Protein AF-A0A926ABA5-F1 (afdb_monomer_lite)

Foldseek 3Di:
DDDDDDDDDDDDDDDPDPDDDLVVVLVVVVPPPDDDDDDDDDDDDDDDDDDDDDDDDDDDDDDDDDPDDDDDDDDDDDDDPDPPPPPPVPPPPPVPVPLPDAPDQEKEKFALQQLQVVVCVLSVHPRDVVSNDLLVVLVVLQVPDPSNVSLLVVLLVVLVVLVDAFKFFKDFDDPVSVCVLQPDPDPDPPPPPDDDDDDPPPDDPPRRHKYKYFNPPSLSQQQLQQDDPRMRGSPRHGHSHSVSRRTMIMGPPVSVVVVSVVRDIDIDD

Sequence (269 aa):
MTNPPQNTPNTPPQTQSQGGSFASRLANRLGASQPNQNQAAAQTPASSNAPAQTNTSGTSAPFGSRNANSNRPSAAAPSVPASRQANPFNSGQNQRSWTMQPIYKTVVRFELKGLGDPFYRLLQADLKPEFGDPERVATELERGGEAVQALEVLLSKAWESYRLEGAALLYPWNDEAWETITKPPVAQPQNNDDDDSAAQSAPTLTVQFSCLRAIDLQLVLNVLARARSQVLMTRAPLVFSHTYLTRSLFTDDPRLVALVKATGYLEEG

Secondary structure (DSSP, 8-state):
--PPPPPPP-PPP--------HHHHHHHHHT--------------------------------------------------------TTSS--------PPPSSSEEEEE--TT-HHHHHHHHT----GGGGSHHHHHHHHHH--HHHHHHHHHHHHHHHHTT--SEEE-EE--HHHHHHHHSPP--------S---------------EEEEE--HHHHHHHHHHEETTEEETTPPP---HHHHS--EEE--HHHHHHHHHH-EEEE-

Structure (mmCIF, N/CA/C/O backbone):
data_AF-A0A926ABA5-F1
#
_entry.id   AF-A0A926ABA5-F1
#
loop_
_atom_site.group_PDB
_atom_site.id
_atom_site.type_symbol
_atom_site.label_atom_id
_atom_site.label_alt_id
_atom_site.label_comp_id
_atom_site.label_asym_id
_atom_site.label_entity_id
_atom_site.label_seq_id
_atom_site.pdbx_PDB_ins_code
_atom_site.Cartn_x
_atom_site.Cartn_y
_atom_site.Cartn_z
_atom_site.occupancy
_atom_site.B_iso_or_equiv
_atom_site.auth_seq_id
_atom_site.auth_comp_id
_atom_site.auth_asym_id
_atom_site.auth_atom_id
_atom_site.pdbx_PDB_model_num
ATOM 1 N N . MET A 1 1 ? -75.963 4.313 -5.460 1.00 46.91 1 MET A N 1
ATOM 2 C CA . MET A 1 1 ? -75.300 4.404 -4.142 1.00 46.91 1 MET A CA 1
ATOM 3 C C . MET A 1 1 ? -74.099 3.475 -4.174 1.00 46.91 1 MET A C 1
ATOM 5 O O . MET A 1 1 ? -74.264 2.275 -4.022 1.00 46.91 1 MET A O 1
ATOM 9 N N . THR A 1 2 ? -72.923 4.004 -4.493 1.00 48.69 2 THR A N 1
ATOM 10 C CA . THR A 1 2 ? -71.682 3.235 -4.669 1.00 48.69 2 THR A CA 1
ATOM 11 C C . THR A 1 2 ? -70.589 3.949 -3.888 1.00 48.69 2 THR A C 1
ATOM 13 O O . THR A 1 2 ? -70.240 5.079 -4.222 1.00 48.69 2 THR A O 1
ATOM 16 N N . ASN A 1 3 ? -70.118 3.317 -2.811 1.00 45.12 3 ASN A N 1
ATOM 17 C CA . ASN A 1 3 ? -69.030 3.830 -1.979 1.00 45.12 3 ASN A CA 1
ATOM 18 C C . ASN A 1 3 ? -67.672 3.620 -2.670 1.00 45.12 3 ASN A C 1
ATOM 20 O O . ASN A 1 3 ? -67.483 2.582 -3.308 1.00 45.12 3 ASN A O 1
ATOM 24 N N . PRO A 1 4 ? -66.716 4.555 -2.519 1.00 65.50 4 PRO A N 1
ATOM 25 C CA . PRO A 1 4 ? -65.355 4.377 -3.007 1.00 65.50 4 PRO A CA 1
ATOM 26 C C . PRO A 1 4 ? -64.494 3.547 -2.027 1.00 65.50 4 PRO A C 1
ATOM 28 O O . PRO A 1 4 ? -64.784 3.517 -0.827 1.00 65.50 4 PRO A O 1
ATOM 31 N N . PRO A 1 5 ? -63.427 2.882 -2.515 1.00 63.47 5 PRO A N 1
ATOM 32 C CA . PRO A 1 5 ? -62.543 2.062 -1.690 1.00 63.47 5 PRO A CA 1
ATOM 33 C C . PRO A 1 5 ? -61.533 2.909 -0.897 1.00 63.47 5 PRO A C 1
ATOM 35 O O . PRO A 1 5 ? -60.941 3.858 -1.411 1.00 63.47 5 PRO A O 1
ATOM 38 N N . GLN A 1 6 ? -61.339 2.540 0.372 1.00 62.44 6 GLN A N 1
ATOM 39 C CA . GLN A 1 6 ? -60.369 3.134 1.294 1.00 62.44 6 GLN A CA 1
ATOM 40 C C . GLN A 1 6 ? -58.946 2.634 1.013 1.00 62.44 6 GLN A C 1
ATOM 42 O O . GLN A 1 6 ? -58.700 1.434 0.919 1.00 62.44 6 GLN A O 1
ATOM 47 N N . ASN A 1 7 ? -58.011 3.581 0.937 1.00 58.66 7 ASN A N 1
ATOM 48 C CA . ASN A 1 7 ? -56.572 3.365 0.826 1.00 58.66 7 ASN A CA 1
ATOM 49 C C . ASN A 1 7 ? -55.965 3.258 2.238 1.00 58.66 7 ASN A C 1
ATOM 51 O O . ASN A 1 7 ? -56.077 4.204 3.020 1.00 58.66 7 ASN A O 1
ATOM 55 N N . THR A 1 8 ? -55.314 2.143 2.572 1.00 63.00 8 THR A N 1
ATOM 56 C CA . THR A 1 8 ? -54.542 1.994 3.820 1.00 63.00 8 THR A CA 1
ATOM 57 C C . THR A 1 8 ? -53.061 2.319 3.591 1.00 63.00 8 THR A C 1
ATOM 59 O O . THR A 1 8 ? -52.489 1.829 2.615 1.00 63.00 8 THR A O 1
ATOM 62 N N . PRO A 1 9 ? -52.407 3.099 4.472 1.00 63.97 9 PRO A N 1
ATOM 63 C CA . PRO A 1 9 ? -50.998 3.446 4.329 1.00 63.97 9 PRO A CA 1
ATOM 64 C C . PRO A 1 9 ? -50.091 2.281 4.744 1.00 63.97 9 PRO A C 1
ATOM 66 O O . PRO A 1 9 ? -50.224 1.710 5.824 1.00 63.97 9 PRO A O 1
ATOM 69 N N . ASN A 1 10 ? -49.150 1.954 3.862 1.00 59.34 10 ASN A N 1
ATOM 70 C CA . ASN A 1 10 ? -48.163 0.897 4.033 1.00 59.34 10 ASN A CA 1
ATOM 71 C C . ASN A 1 10 ? -46.998 1.430 4.887 1.00 59.34 10 ASN A C 1
ATOM 73 O O . ASN A 1 10 ? -46.263 2.318 4.453 1.00 59.34 10 ASN A O 1
ATOM 77 N N . THR A 1 11 ? -46.853 0.940 6.119 1.00 58.75 11 THR A N 1
ATOM 78 C CA . THR A 1 11 ? -45.740 1.299 7.012 1.00 58.75 11 THR A CA 1
ATOM 79 C C . THR A 1 11 ? -44.564 0.349 6.758 1.00 58.75 11 THR A C 1
ATOM 81 O O . THR A 1 11 ? -44.749 -0.863 6.870 1.00 58.75 11 THR A O 1
ATOM 84 N N . PRO A 1 12 ? -43.358 0.840 6.412 1.00 59.56 12 PRO A N 1
ATOM 85 C CA . PRO A 1 12 ? -42.203 -0.030 6.231 1.00 59.56 12 PRO A CA 1
ATOM 86 C C . PRO A 1 12 ? -41.731 -0.614 7.577 1.00 59.56 12 PRO A C 1
ATOM 88 O O . PRO A 1 12 ? -41.829 0.057 8.610 1.00 59.56 12 PRO A O 1
ATOM 91 N N . PRO A 1 13 ? -41.206 -1.852 7.585 1.00 57.91 13 PRO A N 1
ATOM 92 C CA . PRO A 1 13 ? -40.750 -2.514 8.799 1.00 57.91 13 PRO A CA 1
ATOM 93 C C . PRO A 1 13 ? -39.508 -1.816 9.367 1.00 57.91 13 PRO A C 1
ATOM 95 O O . PRO A 1 13 ? -38.499 -1.649 8.683 1.00 57.91 13 PRO A O 1
ATOM 98 N N . GLN A 1 14 ? -39.576 -1.423 10.641 1.00 49.16 14 GLN A N 1
ATOM 99 C CA . GLN A 1 14 ? -38.414 -0.994 11.415 1.00 49.16 14 GLN A CA 1
ATOM 100 C C . GLN A 1 14 ? -37.503 -2.198 11.672 1.00 49.16 14 GLN A C 1
ATOM 102 O O . GLN A 1 14 ? -37.798 -3.057 12.503 1.00 49.16 14 GLN A O 1
ATOM 107 N N . THR A 1 15 ? -36.370 -2.249 10.980 1.00 52.16 15 THR A N 1
ATOM 108 C CA . THR A 1 15 ? -35.292 -3.192 11.273 1.00 52.16 15 THR A CA 1
ATOM 109 C C . THR A 1 15 ? -34.626 -2.776 12.587 1.00 52.16 15 THR A C 1
ATOM 111 O O . THR A 1 15 ? -33.880 -1.797 12.638 1.00 52.16 15 THR A O 1
ATOM 114 N N . GLN A 1 16 ? -34.908 -3.497 13.675 1.00 47.97 16 GLN A N 1
ATOM 115 C CA . GLN A 1 16 ? -34.173 -3.362 14.934 1.00 47.97 16 GLN A CA 1
ATOM 116 C C . GLN A 1 16 ? -32.723 -3.814 14.723 1.00 47.97 16 GLN A C 1
ATOM 118 O O . GLN A 1 16 ? -32.401 -5.000 14.744 1.00 47.97 16 GLN A O 1
ATOM 123 N N . SER A 1 17 ? -31.841 -2.843 14.502 1.00 51.59 17 SER A N 1
ATOM 124 C CA . SER A 1 17 ? -30.393 -3.018 14.551 1.00 51.59 17 SER A CA 1
ATOM 125 C C . SER A 1 17 ? -29.990 -3.384 15.986 1.00 51.59 17 SER A C 1
ATOM 127 O O . SER A 1 17 ? -30.053 -2.561 16.901 1.00 51.59 17 SER A O 1
ATOM 129 N N . GLN A 1 18 ? -29.609 -4.647 16.206 1.00 49.94 18 GLN A N 1
ATOM 130 C CA . GLN A 1 18 ? -28.946 -5.081 17.437 1.00 49.94 18 GLN A CA 1
ATOM 131 C C . GLN A 1 18 ? -27.527 -4.491 17.472 1.00 49.94 18 GLN A C 1
ATOM 133 O O . GLN A 1 18 ? -26.551 -5.098 17.018 1.00 49.94 18 GLN A O 1
ATOM 138 N N . GLY A 1 19 ? -27.430 -3.271 18.002 1.00 45.56 19 GLY A N 1
ATOM 139 C CA . GLY A 1 19 ? -26.188 -2.539 18.234 1.00 45.56 19 GLY A CA 1
ATOM 140 C C . GLY A 1 19 ? -25.368 -3.131 19.380 1.00 45.56 19 GLY A C 1
ATOM 141 O O . GLY A 1 19 ? -25.313 -2.569 20.467 1.00 45.56 19 GLY A O 1
ATOM 142 N N . GLY A 1 20 ? -24.715 -4.269 19.147 1.00 59.78 20 GLY A N 1
ATOM 143 C CA . GLY A 1 20 ? -23.544 -4.647 19.941 1.00 59.78 20 GLY A CA 1
ATOM 144 C C . GLY A 1 20 ? -22.371 -3.757 19.532 1.00 59.78 20 GLY A C 1
ATOM 145 O O . GLY A 1 20 ? -22.108 -3.651 18.333 1.00 59.78 20 GLY A O 1
ATOM 146 N N . SER A 1 21 ? -21.698 -3.108 20.489 1.00 64.44 21 SER A N 1
ATOM 147 C CA . SER A 1 21 ? -20.602 -2.182 20.180 1.00 64.44 21 SER A CA 1
ATOM 148 C C . SER A 1 21 ? -19.509 -2.884 19.368 1.00 64.44 21 SER A C 1
ATOM 150 O O . SER A 1 21 ? -19.150 -4.043 19.603 1.00 64.44 21 SER A O 1
ATOM 152 N N . PHE A 1 22 ? -18.999 -2.173 18.366 1.00 60.28 22 PHE A N 1
ATOM 153 C CA . PHE A 1 22 ? -17.972 -2.661 17.452 1.00 60.28 22 PHE A CA 1
ATOM 154 C C . PHE A 1 22 ? -16.722 -3.153 18.204 1.00 60.28 22 PHE A C 1
ATOM 156 O O . PHE A 1 22 ? -16.198 -4.229 17.898 1.00 60.28 22 PHE A O 1
ATOM 163 N N . ALA A 1 23 ? -16.322 -2.440 19.263 1.00 56.75 23 ALA A N 1
ATOM 164 C CA . ALA A 1 23 ? -15.222 -2.832 20.140 1.00 56.75 23 ALA A CA 1
ATOM 165 C C . ALA A 1 23 ? -15.392 -4.246 20.732 1.00 56.75 23 ALA A C 1
ATOM 167 O O . ALA A 1 23 ? -14.437 -5.027 20.748 1.00 56.75 23 ALA A O 1
ATOM 168 N N . SER A 1 24 ? -16.605 -4.630 21.150 1.00 65.19 24 SER A N 1
ATOM 169 C CA . SER A 1 24 ? -16.872 -5.963 21.710 1.00 65.19 24 SER A CA 1
ATOM 170 C C . SER A 1 24 ? -16.757 -7.081 20.668 1.00 65.19 24 SER A C 1
ATOM 172 O O . SER A 1 24 ? -16.310 -8.184 20.988 1.00 65.19 24 SER A O 1
ATOM 174 N N . ARG A 1 25 ? -17.107 -6.813 19.402 1.00 68.75 25 ARG A N 1
ATOM 175 C CA . ARG A 1 25 ? -16.982 -7.803 18.316 1.00 68.75 25 ARG A CA 1
ATOM 176 C C . ARG A 1 25 ? -15.532 -7.989 17.874 1.00 68.75 25 ARG A C 1
ATOM 178 O O . ARG A 1 25 ? -15.126 -9.114 17.579 1.00 68.75 25 ARG A O 1
ATOM 185 N N . LEU A 1 26 ? -14.743 -6.913 17.861 1.00 62.34 26 LEU A N 1
ATOM 186 C CA . LEU A 1 26 ? -13.319 -6.975 17.529 1.00 62.34 26 LEU A CA 1
ATOM 187 C C . LEU A 1 26 ? -12.518 -7.728 18.605 1.00 62.34 26 LEU A C 1
ATOM 189 O O . LEU A 1 26 ? -11.697 -8.585 18.270 1.00 62.34 26 LEU A O 1
ATOM 193 N N . ALA A 1 27 ? -12.811 -7.476 19.886 1.00 61.62 27 ALA A N 1
ATOM 194 C CA . ALA A 1 27 ? -12.184 -8.172 21.011 1.00 61.62 27 ALA A CA 1
ATOM 195 C C . ALA A 1 27 ? -12.416 -9.694 20.959 1.00 61.62 27 ALA A C 1
ATOM 197 O O . ALA A 1 27 ? -11.472 -10.470 21.113 1.00 61.62 27 ALA A O 1
ATOM 198 N N . ASN A 1 28 ? -13.639 -10.130 20.634 1.00 64.62 28 ASN A N 1
ATOM 199 C CA . ASN A 1 28 ? -13.960 -11.555 20.507 1.00 64.62 28 ASN A CA 1
ATOM 200 C C . ASN A 1 28 ? -13.221 -12.248 19.352 1.00 64.62 28 ASN A C 1
ATOM 202 O O . ASN A 1 28 ? -12.940 -13.442 19.436 1.00 64.62 28 ASN A O 1
ATOM 206 N N . ARG A 1 29 ? -12.868 -11.527 18.280 1.00 61.44 29 ARG A N 1
ATOM 207 C CA . ARG A 1 29 ? -12.154 -12.113 17.133 1.00 61.44 29 ARG A CA 1
ATOM 208 C C . ARG A 1 29 ? -10.647 -12.212 17.364 1.00 61.44 29 ARG A C 1
ATOM 210 O O . ARG A 1 29 ? -10.035 -13.194 16.958 1.00 61.44 29 ARG A O 1
ATOM 217 N N . LEU A 1 30 ? -10.058 -11.230 18.048 1.00 56.62 30 LEU A N 1
ATOM 218 C CA . LEU A 1 30 ? -8.637 -11.251 18.415 1.00 56.62 30 LEU A CA 1
ATOM 219 C C . LEU A 1 30 ? -8.319 -12.267 19.526 1.00 56.62 30 LEU A C 1
ATOM 221 O O . LEU A 1 30 ? -7.158 -12.644 19.671 1.00 56.62 30 LEU A O 1
ATOM 225 N N . GLY A 1 31 ? -9.326 -12.713 20.284 1.00 51.16 31 GLY A N 1
ATOM 226 C CA . GLY A 1 31 ? -9.188 -13.723 21.337 1.00 51.16 31 GLY A CA 1
ATOM 227 C C . GLY A 1 31 ? -9.356 -15.182 20.890 1.00 51.16 31 GLY A C 1
ATOM 228 O O . GLY A 1 31 ? -9.104 -16.078 21.688 1.00 51.16 31 GLY A O 1
ATOM 229 N N . ALA A 1 32 ? -9.768 -15.453 19.644 1.00 49.00 32 ALA A N 1
ATOM 230 C CA . ALA A 1 32 ? -10.186 -16.799 19.226 1.00 49.00 32 ALA A CA 1
ATOM 231 C C . ALA A 1 32 ? -9.065 -17.709 18.680 1.00 49.00 32 ALA A C 1
ATOM 233 O O . ALA A 1 32 ? -9.321 -18.864 18.348 1.00 49.00 32 ALA A O 1
ATOM 234 N N . SER A 1 33 ? -7.816 -17.251 18.614 1.00 47.78 33 SER A N 1
ATOM 235 C CA . SER A 1 33 ? -6.668 -18.124 18.337 1.00 47.78 33 SER A CA 1
ATOM 236 C C . SER A 1 33 ? -6.062 -18.621 19.653 1.00 47.78 33 SER A C 1
ATOM 238 O O . SER A 1 33 ? -5.005 -18.150 20.070 1.00 47.78 33 SER A O 1
ATOM 240 N N . GLN A 1 34 ? -6.757 -19.539 20.333 1.00 41.69 34 GLN A N 1
ATOM 241 C CA . GLN A 1 34 ? -6.194 -20.304 21.449 1.00 41.69 34 GLN A CA 1
ATOM 242 C C . GLN A 1 34 ? -5.282 -21.409 20.888 1.00 41.69 34 GLN A C 1
ATOM 244 O O . GLN A 1 34 ? -5.776 -22.313 20.211 1.00 41.69 34 GLN A O 1
ATOM 249 N N . PRO A 1 35 ? -3.966 -21.392 21.157 1.00 50.06 35 PRO A N 1
ATOM 250 C CA . PRO A 1 35 ? -3.151 -22.576 20.974 1.00 50.06 35 PRO A CA 1
ATOM 251 C C . PRO A 1 35 ? -3.524 -23.584 22.065 1.00 50.06 35 PRO A C 1
ATOM 253 O O . PRO A 1 35 ? -3.553 -23.263 23.253 1.00 50.06 35 PRO A O 1
ATOM 256 N N . ASN A 1 36 ? -3.817 -24.806 21.639 1.00 47.81 36 ASN A N 1
ATOM 257 C CA . ASN A 1 36 ? -4.040 -25.964 22.491 1.00 47.81 36 ASN A CA 1
ATOM 258 C C . ASN A 1 36 ? -2.796 -26.192 23.379 1.00 47.81 36 ASN A C 1
ATOM 260 O O . ASN A 1 36 ? -1.791 -26.727 22.912 1.00 47.81 36 ASN A O 1
ATOM 264 N N . GLN A 1 37 ? -2.826 -25.726 24.633 1.00 43.94 37 GLN A N 1
ATOM 265 C CA . GLN A 1 37 ? -1.762 -25.947 25.613 1.00 43.94 37 GLN A CA 1
ATOM 266 C C . GLN A 1 37 ? -2.144 -27.095 26.545 1.00 43.94 37 GLN A C 1
ATOM 268 O O . GLN A 1 37 ? -2.978 -26.957 27.440 1.00 43.94 37 GLN A O 1
ATOM 273 N N . ASN A 1 38 ? -1.472 -28.225 26.326 1.00 47.03 38 ASN A N 1
ATOM 274 C CA . ASN A 1 38 ? -1.358 -29.309 27.288 1.00 47.03 38 ASN A CA 1
ATOM 275 C C . ASN A 1 38 ? -0.752 -28.782 28.595 1.00 47.03 38 ASN A C 1
ATOM 277 O O . ASN A 1 38 ? 0.322 -28.180 28.605 1.00 47.03 38 ASN A O 1
ATOM 281 N N . GLN A 1 39 ? -1.458 -29.045 29.691 1.00 49.28 39 GLN A N 1
ATOM 282 C CA . GLN A 1 39 ? -1.042 -28.746 31.053 1.00 49.28 39 GLN A CA 1
ATOM 283 C C . GLN A 1 39 ? 0.073 -29.699 31.501 1.00 49.28 39 GLN A C 1
ATOM 285 O O . GLN A 1 39 ? -0.094 -30.916 31.468 1.00 49.28 39 GLN A O 1
ATOM 290 N N . ALA A 1 40 ? 1.164 -29.141 32.018 1.00 42.78 40 ALA A N 1
ATOM 291 C CA . ALA A 1 40 ? 1.988 -29.790 33.029 1.00 42.78 40 ALA A CA 1
ATOM 292 C C . ALA A 1 40 ? 2.479 -28.716 34.007 1.00 42.78 40 ALA A C 1
ATOM 294 O O . ALA A 1 40 ? 3.111 -27.734 33.623 1.00 42.78 40 ALA A O 1
ATOM 295 N N . ALA A 1 41 ? 2.095 -28.885 35.269 1.00 47.75 41 ALA A N 1
ATOM 296 C CA . ALA A 1 41 ? 2.332 -27.969 36.371 1.00 47.75 41 ALA A CA 1
ATOM 297 C C . ALA A 1 41 ? 3.741 -28.128 36.963 1.00 47.75 41 ALA A C 1
ATOM 299 O O . ALA A 1 41 ? 4.172 -29.258 37.172 1.00 47.75 41 ALA A O 1
ATOM 300 N N . ALA A 1 42 ? 4.388 -27.016 37.337 1.00 45.09 42 ALA A N 1
ATOM 301 C CA . ALA A 1 42 ? 5.284 -26.935 38.498 1.00 45.09 42 ALA A CA 1
ATOM 302 C C . ALA A 1 42 ? 5.666 -25.475 38.839 1.00 45.09 42 ALA A C 1
ATOM 304 O O . ALA A 1 42 ? 6.397 -24.820 38.108 1.00 45.09 42 ALA A O 1
ATOM 305 N N . GLN A 1 43 ? 5.130 -25.011 39.971 1.00 48.00 43 GLN A N 1
ATOM 306 C CA . GLN A 1 43 ? 5.799 -24.338 41.100 1.00 48.00 43 GLN A CA 1
ATOM 307 C C . GLN A 1 43 ? 6.715 -23.100 40.890 1.00 48.00 43 GLN A C 1
ATOM 309 O O . GLN A 1 43 ? 7.791 -23.142 40.310 1.00 48.00 43 GLN A O 1
ATOM 314 N N . THR A 1 44 ? 6.265 -22.020 41.541 1.00 41.62 44 THR A N 1
ATOM 315 C CA . THR A 1 44 ? 6.911 -20.781 42.046 1.00 41.62 44 THR A CA 1
ATOM 316 C C . THR A 1 44 ? 8.187 -21.026 42.892 1.00 41.62 44 THR A C 1
ATOM 318 O O . THR A 1 44 ? 8.263 -22.102 43.486 1.00 41.62 44 THR A O 1
ATOM 321 N N . PRO A 1 45 ? 9.138 -20.062 43.067 1.00 55.72 45 PRO A N 1
ATOM 322 C CA . PRO A 1 45 ? 8.890 -18.848 43.868 1.00 55.72 45 PRO A CA 1
ATOM 323 C C . PRO A 1 45 ? 9.554 -17.519 43.446 1.00 55.72 45 PRO A C 1
ATOM 325 O O . PRO A 1 45 ? 10.470 -17.434 42.637 1.00 55.72 45 PRO A O 1
ATOM 328 N N . ALA A 1 46 ? 8.988 -16.486 44.075 1.00 49.34 46 ALA A N 1
ATOM 329 C CA . ALA A 1 46 ? 9.329 -15.072 44.174 1.00 49.34 46 ALA A CA 1
ATOM 330 C C . ALA A 1 46 ? 10.818 -14.690 44.195 1.00 49.34 46 ALA A C 1
ATOM 332 O O . ALA A 1 46 ? 11.629 -15.379 44.809 1.00 49.34 46 ALA A O 1
ATOM 333 N N . SER A 1 47 ? 11.118 -13.480 43.700 1.00 47.34 47 SER A N 1
ATOM 334 C CA . SER A 1 47 ? 11.961 -12.501 44.407 1.00 47.34 47 SER A CA 1
ATOM 335 C C . SER A 1 47 ? 11.853 -11.089 43.821 1.00 47.34 47 SER A C 1
ATOM 337 O O . SER A 1 47 ? 11.780 -10.873 42.615 1.00 47.34 47 SER A O 1
ATOM 339 N N . SER A 1 48 ? 11.828 -10.149 44.756 1.00 55.38 48 SER A N 1
ATOM 340 C CA . SER A 1 48 ? 11.859 -8.692 44.687 1.00 55.38 48 SER A CA 1
ATOM 341 C C . SER A 1 48 ? 13.113 -8.108 44.030 1.00 55.38 48 SER A C 1
ATOM 343 O O . SER A 1 48 ? 14.202 -8.626 44.258 1.00 55.38 48 SER A O 1
ATOM 345 N N . ASN A 1 49 ? 12.976 -6.962 43.348 1.00 42.81 49 ASN A N 1
ATOM 346 C CA . ASN A 1 49 ? 13.774 -5.753 43.623 1.00 42.81 49 ASN A CA 1
ATOM 347 C C . ASN A 1 49 ? 13.336 -4.563 42.750 1.00 42.81 49 ASN A C 1
ATOM 349 O O . ASN A 1 49 ? 13.436 -4.595 41.527 1.00 42.81 49 ASN A O 1
ATOM 353 N N . ALA A 1 50 ? 12.891 -3.493 43.413 1.00 45.41 50 ALA A N 1
ATOM 354 C CA . ALA A 1 50 ? 12.881 -2.132 42.878 1.00 45.41 50 ALA A CA 1
ATOM 355 C C . ALA A 1 50 ? 14.296 -1.531 42.998 1.00 45.41 50 ALA A C 1
ATOM 357 O O . ALA A 1 50 ? 15.038 -1.926 43.902 1.00 45.41 50 ALA A O 1
ATOM 358 N N . PRO A 1 51 ? 14.669 -0.553 42.150 1.00 56.88 51 PRO A N 1
ATOM 359 C CA . PRO A 1 51 ? 14.847 0.778 42.737 1.00 56.88 51 PRO A CA 1
ATOM 360 C C . PRO A 1 51 ? 14.524 1.984 41.827 1.00 56.88 51 PRO A C 1
ATOM 362 O O . PRO A 1 51 ? 14.655 1.951 40.610 1.00 56.88 51 PRO A O 1
ATOM 365 N N . ALA A 1 52 ? 14.195 3.069 42.534 1.00 41.81 52 ALA A N 1
ATOM 366 C CA . ALA A 1 52 ? 14.613 4.462 42.352 1.00 41.81 52 ALA A CA 1
ATOM 367 C C . ALA A 1 52 ? 14.227 5.262 41.089 1.00 41.81 52 ALA A C 1
ATOM 369 O O . ALA A 1 52 ? 14.764 5.122 39.997 1.00 41.81 52 ALA A O 1
ATOM 370 N N . GLN A 1 53 ? 13.372 6.246 41.377 1.00 47.22 53 GLN A N 1
ATOM 371 C CA . GLN A 1 53 ? 13.210 7.544 40.729 1.00 47.22 53 GLN A CA 1
ATOM 372 C C . GLN A 1 53 ? 14.536 8.240 40.372 1.00 47.22 53 GLN A C 1
ATOM 374 O O . GLN A 1 53 ? 15.416 8.377 41.220 1.00 47.22 53 GLN A O 1
ATOM 379 N N . THR A 1 54 ? 14.575 8.864 39.195 1.00 44.50 54 THR A N 1
ATOM 380 C CA . THR A 1 54 ? 15.358 10.083 38.951 1.00 44.50 54 THR A CA 1
ATOM 381 C C . THR A 1 54 ? 14.532 11.078 38.140 1.00 44.50 54 THR A C 1
ATOM 383 O O . THR A 1 54 ? 14.287 10.923 36.946 1.00 44.50 54 THR A O 1
ATOM 386 N N . ASN A 1 55 ? 14.092 12.122 38.843 1.00 44.25 55 ASN A N 1
ATOM 387 C CA . ASN A 1 55 ? 13.575 13.363 38.285 1.00 44.25 55 ASN A CA 1
ATOM 388 C C . ASN A 1 55 ? 14.639 14.017 37.396 1.00 44.25 55 ASN A C 1
ATOM 390 O O . ASN A 1 55 ? 15.732 14.319 37.870 1.00 44.25 55 ASN A O 1
ATOM 394 N N . THR A 1 56 ? 14.289 14.330 36.150 1.00 44.78 56 THR A N 1
ATOM 395 C CA . THR A 1 56 ? 14.995 15.347 35.364 1.00 44.78 56 THR A CA 1
ATOM 396 C C . THR A 1 56 ? 13.983 16.349 34.823 1.00 44.78 56 THR A C 1
ATOM 398 O O . THR A 1 56 ? 13.293 16.148 33.831 1.00 44.78 56 THR A O 1
ATOM 401 N N . SER A 1 57 ? 13.868 17.446 35.563 1.00 49.53 57 SER A N 1
ATOM 402 C CA . SER A 1 57 ? 13.237 18.698 35.170 1.00 49.53 57 SER A CA 1
ATOM 403 C C . SER A 1 57 ? 14.029 19.339 34.025 1.00 49.53 57 SER A C 1
ATOM 405 O O . SER A 1 57 ? 15.151 19.798 34.233 1.00 49.53 57 SER A O 1
ATOM 407 N N . GLY A 1 58 ? 13.440 19.355 32.826 1.00 43.06 58 GLY A N 1
ATOM 408 C CA . GLY A 1 58 ? 13.988 19.960 31.611 1.00 43.06 58 GLY A CA 1
ATOM 409 C C . GLY A 1 58 ? 13.184 21.183 31.170 1.00 43.06 58 GLY A C 1
ATOM 410 O O . GLY A 1 58 ? 12.176 21.067 30.485 1.00 43.06 58 GLY A O 1
ATOM 411 N N . THR A 1 59 ? 13.651 22.339 31.628 1.00 47.69 59 THR A N 1
ATOM 412 C CA . THR A 1 59 ? 13.628 23.684 31.035 1.00 47.69 59 THR A CA 1
ATOM 413 C C . THR A 1 59 ? 12.679 23.945 29.853 1.00 47.69 59 THR A C 1
ATOM 415 O O . THR A 1 59 ? 12.977 23.674 28.693 1.00 47.69 59 THR A O 1
ATOM 418 N N . SER A 1 60 ? 11.571 24.615 30.156 1.00 44.06 60 SER A N 1
ATOM 419 C CA . SER A 1 60 ? 10.719 25.343 29.217 1.00 44.06 60 SER A CA 1
ATOM 420 C C . SER A 1 60 ? 11.410 26.614 28.698 1.00 44.06 60 SER A C 1
ATOM 422 O O . SER A 1 60 ? 11.680 27.526 29.480 1.00 44.06 60 SER A O 1
ATOM 424 N N . ALA A 1 61 ? 11.635 26.706 27.384 1.00 48.31 61 ALA A N 1
ATOM 425 C CA . ALA A 1 61 ? 11.979 27.945 26.685 1.00 48.31 61 ALA A CA 1
ATOM 426 C C . ALA A 1 61 ? 10.772 28.411 25.840 1.00 48.31 61 ALA A C 1
ATOM 428 O O . ALA A 1 61 ? 10.421 27.739 24.870 1.00 48.31 61 ALA A O 1
ATOM 429 N N . PRO A 1 62 ? 10.112 29.534 26.178 1.00 54.66 62 PRO A N 1
ATOM 430 C CA . PRO A 1 62 ? 9.047 30.099 25.360 1.00 54.66 62 PRO A CA 1
ATOM 431 C C . PRO A 1 62 ? 9.641 31.056 24.315 1.00 54.66 62 PRO A C 1
ATOM 433 O O . PRO A 1 62 ? 9.970 32.201 24.624 1.00 54.66 62 PRO A O 1
ATOM 436 N N . PHE A 1 63 ? 9.766 30.608 23.062 1.00 50.50 63 PHE A N 1
ATOM 437 C CA . PHE A 1 63 ? 10.062 31.508 21.944 1.00 50.50 63 PHE A CA 1
ATOM 438 C C . PHE A 1 63 ? 8.755 32.143 21.459 1.00 50.50 63 PHE A C 1
ATOM 440 O O . PHE A 1 63 ? 7.983 31.561 20.699 1.00 50.50 63 PHE A O 1
ATOM 447 N N . GLY A 1 64 ? 8.479 33.339 21.972 1.00 41.25 64 GLY A N 1
ATOM 448 C CA . GLY A 1 64 ? 7.394 34.183 21.501 1.00 41.25 64 GLY A CA 1
ATOM 449 C C . GLY A 1 64 ? 7.768 34.873 20.192 1.00 41.25 64 GLY A C 1
ATOM 450 O O . GLY A 1 64 ? 8.596 35.777 20.190 1.00 41.25 64 GLY A O 1
ATOM 451 N N . SER A 1 65 ? 7.089 34.522 19.101 1.00 42.31 65 SER A N 1
ATOM 452 C CA . SER A 1 65 ? 6.997 35.375 17.912 1.00 42.31 65 SER A CA 1
ATOM 453 C C . SER A 1 65 ? 5.595 35.964 17.835 1.00 42.31 65 SER A C 1
ATOM 455 O O . SER A 1 65 ? 4.656 35.373 17.308 1.00 42.31 65 SER A O 1
ATOM 457 N N . ARG A 1 66 ? 5.467 37.163 18.409 1.00 41.91 66 ARG A N 1
ATOM 458 C CA . ARG A 1 66 ? 4.349 38.079 18.179 1.00 41.91 66 ARG A CA 1
ATOM 459 C C . ARG A 1 66 ? 4.463 38.589 16.745 1.00 41.91 66 ARG A C 1
ATOM 461 O O . ARG A 1 66 ? 5.335 39.407 16.470 1.00 41.91 66 ARG A O 1
ATOM 468 N N . ASN A 1 67 ? 3.598 38.128 15.845 1.00 45.19 67 ASN A N 1
ATOM 469 C CA . ASN A 1 67 ? 3.457 38.759 14.538 1.00 45.19 67 ASN A CA 1
ATOM 470 C C . ASN A 1 67 ? 2.415 39.878 14.664 1.00 45.19 67 ASN A C 1
ATOM 472 O O . ASN A 1 67 ? 1.210 39.633 14.716 1.00 45.19 67 ASN A O 1
ATOM 476 N N . ALA A 1 68 ? 2.904 41.107 14.824 1.00 49.97 68 ALA A N 1
ATOM 477 C CA . ALA A 1 68 ? 2.087 42.308 14.866 1.00 49.97 68 ALA A CA 1
ATOM 478 C C . ALA A 1 68 ? 1.590 42.621 13.448 1.00 49.97 68 ALA A C 1
ATOM 480 O O . ALA A 1 68 ? 2.344 43.082 12.596 1.00 49.97 68 ALA A O 1
ATOM 481 N N . ASN A 1 69 ? 0.308 42.349 13.209 1.00 46.19 69 ASN A N 1
ATOM 482 C CA . ASN A 1 69 ? -0.412 42.739 12.007 1.00 46.19 69 ASN A CA 1
ATOM 483 C C . ASN A 1 69 ? -0.739 44.240 12.089 1.00 46.19 69 ASN A C 1
ATOM 485 O O . ASN A 1 69 ? -1.709 44.638 12.736 1.00 46.19 69 ASN A O 1
ATOM 489 N N . SER A 1 70 ? 0.098 45.085 11.489 1.00 54.31 70 SER A N 1
ATOM 490 C CA . SER A 1 70 ? -0.173 46.513 11.336 1.00 54.31 70 SER A CA 1
ATOM 491 C C . SER A 1 70 ? -0.940 46.772 10.038 1.00 54.31 70 SER A C 1
ATOM 493 O O . SER A 1 70 ? -0.408 46.697 8.933 1.00 54.31 70 SER A O 1
ATOM 495 N N . ASN A 1 71 ? -2.217 47.124 10.206 1.00 53.81 71 ASN A N 1
ATOM 496 C CA . ASN A 1 71 ? -3.032 47.827 9.220 1.00 53.81 71 ASN A CA 1
ATOM 497 C C . ASN A 1 71 ? -2.279 49.061 8.703 1.00 53.81 71 ASN A C 1
ATOM 499 O O . ASN A 1 71 ? -2.012 49.988 9.472 1.00 53.81 71 ASN A O 1
ATOM 503 N N . ARG A 1 72 ? -2.004 49.115 7.396 1.00 47.16 72 ARG A N 1
ATOM 504 C CA . ARG A 1 72 ? -1.575 50.343 6.721 1.00 47.16 72 ARG A CA 1
ATOM 505 C C . ARG A 1 72 ? -2.517 50.633 5.545 1.00 47.16 72 ARG A C 1
ATOM 507 O O . ARG A 1 72 ? -2.695 49.755 4.704 1.00 47.16 72 ARG A O 1
ATOM 514 N N . PRO A 1 73 ? -3.142 51.823 5.491 1.00 61.69 73 PRO A N 1
ATOM 515 C CA . PRO A 1 73 ? -4.072 52.182 4.429 1.00 61.69 73 PRO A CA 1
ATOM 516 C C . PRO A 1 73 ? -3.360 52.527 3.116 1.00 61.69 73 PRO A C 1
ATOM 518 O O . PRO A 1 73 ? -2.233 53.025 3.095 1.00 61.69 73 PRO A O 1
ATOM 521 N N . SER A 1 74 ? -4.082 52.243 2.035 1.00 55.88 74 SER A N 1
ATOM 522 C CA . SER A 1 74 ? -3.733 52.398 0.628 1.00 55.88 74 SER A CA 1
ATOM 523 C C . SER A 1 74 ? -3.262 53.804 0.253 1.00 55.88 74 SER A C 1
ATOM 525 O O . SER A 1 74 ? -3.981 54.782 0.445 1.00 55.88 74 SER A O 1
ATOM 527 N N . ALA A 1 75 ? -2.099 53.876 -0.392 1.00 52.41 75 ALA A N 1
ATOM 528 C CA . ALA A 1 75 ? -1.700 55.000 -1.229 1.00 52.41 75 ALA A CA 1
ATOM 529 C C . ALA A 1 75 ? -1.509 54.481 -2.661 1.00 52.41 75 ALA A C 1
ATOM 531 O O . ALA A 1 75 ? -0.799 53.500 -2.884 1.00 52.41 75 ALA A O 1
ATOM 532 N N . ALA A 1 76 ? -2.198 55.115 -3.610 1.00 62.50 76 ALA A N 1
ATOM 533 C CA . ALA A 1 76 ? -2.135 54.807 -5.030 1.00 62.50 76 ALA A CA 1
ATOM 534 C C . ALA A 1 76 ? -0.712 55.027 -5.567 1.00 62.50 76 ALA A C 1
ATOM 536 O O . ALA A 1 76 ? -0.168 56.125 -5.455 1.00 62.50 76 ALA A O 1
ATOM 537 N N . ALA A 1 77 ? -0.126 53.980 -6.148 1.00 57.28 77 ALA A N 1
ATOM 538 C CA . ALA A 1 77 ? 1.175 54.022 -6.804 1.00 57.28 77 ALA A CA 1
ATOM 539 C C . ALA A 1 77 ? 1.022 53.796 -8.324 1.00 57.28 77 ALA A C 1
ATOM 541 O O . ALA A 1 77 ? 0.120 53.068 -8.748 1.00 57.28 77 ALA A O 1
ATOM 542 N N . PRO A 1 78 ? 1.877 54.436 -9.141 1.00 57.00 78 PRO A N 1
ATOM 543 C CA . PRO A 1 78 ? 1.755 54.499 -10.593 1.00 57.00 78 PRO A CA 1
ATOM 544 C C . PRO A 1 78 ? 2.125 53.177 -11.280 1.00 57.00 78 PRO A C 1
ATOM 546 O O . PRO A 1 78 ? 3.015 52.444 -10.852 1.00 57.00 78 PRO A O 1
ATOM 549 N N . SER A 1 79 ? 1.437 52.901 -12.386 1.00 57.94 79 SER A N 1
ATOM 550 C CA . SER A 1 79 ? 1.620 51.749 -13.270 1.00 57.94 79 SER A CA 1
ATOM 551 C C . SER A 1 79 ? 2.998 51.755 -13.942 1.00 57.94 79 SER A C 1
ATOM 553 O O . SER A 1 79 ? 3.227 52.510 -14.887 1.00 57.94 79 SER A O 1
ATOM 555 N N . VAL A 1 80 ? 3.898 50.887 -13.478 1.00 60.75 80 VAL A N 1
ATOM 556 C CA . VAL A 1 80 ? 5.157 50.562 -14.162 1.00 60.75 80 VAL A CA 1
ATOM 557 C C . VAL A 1 80 ? 4.912 49.334 -15.051 1.00 60.75 80 VAL A C 1
ATOM 559 O O . VAL A 1 80 ? 4.345 48.352 -14.564 1.00 60.75 80 VAL A O 1
ATOM 562 N N . PRO A 1 81 ? 5.301 49.344 -16.340 1.00 61.50 81 PRO A N 1
ATOM 563 C CA . PRO A 1 81 ? 5.173 48.177 -17.205 1.00 61.50 81 PRO A CA 1
ATOM 564 C C . PRO A 1 81 ? 6.059 47.046 -16.673 1.00 61.50 81 PRO A C 1
ATOM 566 O O . PRO A 1 81 ? 7.283 47.161 -16.631 1.00 61.50 81 PRO A O 1
ATOM 569 N N . ALA A 1 82 ? 5.425 45.955 -16.243 1.00 57.25 82 ALA A N 1
ATOM 570 C CA . ALA A 1 82 ? 6.104 44.770 -15.746 1.00 57.25 82 ALA A CA 1
ATOM 571 C C . ALA A 1 82 ? 6.842 44.087 -16.907 1.00 57.25 82 ALA A C 1
ATOM 573 O O . ALA A 1 82 ? 6.259 43.313 -17.672 1.00 57.25 82 ALA A O 1
ATOM 574 N N . SER A 1 83 ? 8.134 44.378 -17.051 1.00 59.06 83 SER A N 1
ATOM 575 C CA . SER A 1 83 ? 9.035 43.549 -17.837 1.00 59.06 83 SER A CA 1
ATOM 576 C C . SER A 1 83 ? 9.062 42.172 -17.178 1.00 59.06 83 SER A C 1
ATOM 578 O O . SER A 1 83 ? 9.575 41.983 -16.076 1.00 59.06 83 SER A O 1
ATOM 580 N N . ARG A 1 84 ? 8.426 41.197 -17.834 1.00 54.44 84 ARG A N 1
ATOM 581 C CA . ARG A 1 84 ? 8.495 39.783 -17.466 1.00 54.44 84 ARG A CA 1
ATOM 582 C C . ARG A 1 84 ? 9.950 39.337 -17.602 1.00 54.44 84 ARG A C 1
ATOM 584 O O . ARG A 1 84 ? 10.359 38.862 -18.657 1.00 54.44 84 ARG A O 1
ATOM 591 N N . GLN A 1 85 ? 10.738 39.520 -16.546 1.00 56.91 85 GLN A N 1
ATOM 592 C CA . GLN A 1 85 ? 12.004 38.825 -16.364 1.00 56.91 85 GLN A CA 1
ATOM 593 C C . GLN A 1 85 ? 11.671 37.335 -16.291 1.00 56.91 85 GLN A C 1
ATOM 595 O O . GLN A 1 85 ? 11.251 36.816 -15.259 1.00 56.91 85 GLN A O 1
ATOM 600 N N . ALA A 1 86 ? 11.762 36.665 -17.439 1.00 60.28 86 ALA A N 1
ATOM 601 C CA . ALA A 1 86 ? 11.686 35.222 -17.526 1.00 60.28 86 ALA A CA 1
ATOM 602 C C . ALA A 1 86 ? 12.797 34.661 -16.637 1.00 60.28 86 ALA A C 1
ATOM 604 O O . ALA A 1 86 ? 13.971 34.873 -16.927 1.00 60.28 86 ALA A O 1
ATOM 605 N N . ASN A 1 87 ? 12.426 34.012 -15.531 1.00 65.56 87 ASN A N 1
ATOM 606 C CA . ASN A 1 87 ? 13.377 33.352 -14.645 1.00 65.56 87 ASN A CA 1
ATOM 607 C C . ASN A 1 87 ? 14.159 32.309 -15.466 1.00 65.56 87 ASN A C 1
ATOM 609 O O . ASN A 1 87 ? 13.576 31.280 -15.819 1.00 65.56 87 ASN A O 1
ATOM 613 N N . PRO A 1 88 ? 15.463 32.511 -15.738 1.00 57.47 88 PRO A N 1
ATOM 614 C CA . PRO A 1 88 ? 16.260 31.575 -16.535 1.00 57.47 88 PRO A CA 1
ATOM 615 C C . PRO A 1 88 ? 16.500 30.244 -15.803 1.00 57.47 88 PRO A C 1
ATOM 617 O O . PRO A 1 88 ? 16.942 29.270 -16.403 1.00 57.47 88 PRO A O 1
ATOM 620 N N . PHE A 1 89 ? 16.160 30.178 -14.512 1.00 57.53 89 PHE A N 1
ATOM 621 C CA . PHE A 1 89 ? 16.172 28.956 -13.708 1.00 57.53 89 PHE A CA 1
ATOM 622 C C . PHE A 1 89 ? 14.901 28.107 -13.846 1.00 57.53 89 PHE A C 1
ATOM 624 O O . PHE A 1 89 ? 14.884 26.983 -13.354 1.00 57.53 89 PHE A O 1
ATOM 631 N N . ASN A 1 90 ? 13.849 28.611 -14.505 1.00 53.88 90 ASN A N 1
ATOM 632 C CA . ASN A 1 90 ? 12.561 27.914 -14.606 1.00 53.88 90 ASN A CA 1
ATOM 633 C C . ASN A 1 90 ? 12.272 27.336 -16.004 1.00 53.88 90 ASN A C 1
ATOM 635 O O . ASN A 1 90 ? 11.280 26.646 -16.192 1.00 53.88 90 ASN A O 1
ATOM 639 N N . SER A 1 91 ? 13.124 27.609 -16.995 1.00 55.31 91 SER A N 1
ATOM 640 C CA . SER A 1 91 ? 12.894 27.253 -18.405 1.00 55.31 91 SER A CA 1
ATOM 641 C C . SER A 1 91 ? 13.685 26.034 -18.894 1.00 55.31 91 SER A C 1
ATOM 643 O O . SER A 1 91 ? 13.615 25.697 -20.070 1.00 55.31 91 SER A O 1
ATOM 645 N N . GLY A 1 92 ? 14.451 25.377 -18.019 1.00 48.09 92 GLY A N 1
ATOM 646 C CA . GLY A 1 92 ? 15.385 24.318 -18.417 1.00 48.09 92 GLY A CA 1
ATOM 647 C C . GLY A 1 92 ? 15.554 23.192 -17.406 1.00 48.09 92 GLY A C 1
ATOM 648 O O . GLY A 1 92 ? 16.438 22.353 -17.587 1.00 48.09 92 GLY A O 1
ATOM 649 N N . GLN A 1 93 ? 14.706 23.118 -16.372 1.00 50.75 93 GLN A N 1
ATOM 650 C CA . GLN A 1 93 ? 14.497 21.847 -15.685 1.00 50.75 93 GLN A CA 1
ATOM 651 C C . GLN A 1 93 ? 13.698 20.953 -16.633 1.00 50.75 93 GLN A C 1
ATOM 653 O O . GLN A 1 93 ? 12.516 20.697 -16.432 1.00 50.75 93 GLN A O 1
ATOM 658 N N . ASN A 1 94 ? 14.380 20.492 -17.689 1.00 47.31 94 ASN A N 1
ATOM 659 C CA . ASN A 1 94 ? 14.171 19.170 -18.241 1.00 47.31 94 ASN A CA 1
ATOM 660 C C . ASN A 1 94 ? 13.761 18.303 -17.063 1.00 47.31 94 ASN A C 1
ATOM 662 O O . ASN A 1 94 ? 14.547 18.166 -16.117 1.00 47.31 94 ASN A O 1
ATOM 666 N N . GLN A 1 95 ? 12.516 17.826 -17.092 1.00 55.12 95 GLN A N 1
ATOM 667 C CA . GLN A 1 95 ? 12.064 16.723 -16.271 1.00 55.12 95 GLN A CA 1
ATOM 668 C C . GLN A 1 95 ? 13.110 15.637 -16.483 1.00 55.12 95 GLN A C 1
ATOM 670 O O . GLN A 1 95 ? 13.048 14.863 -17.432 1.00 55.12 95 GLN A O 1
ATOM 675 N N . ARG A 1 96 ? 14.143 15.626 -15.638 1.00 47.19 96 ARG A N 1
ATOM 676 C CA . ARG A 1 96 ? 14.968 14.457 -15.426 1.00 47.19 96 ARG A CA 1
ATOM 677 C C . ARG A 1 96 ? 13.986 13.514 -14.774 1.00 47.19 96 ARG A C 1
ATOM 679 O O . ARG A 1 96 ? 13.863 13.487 -13.551 1.00 47.19 96 ARG A O 1
ATOM 686 N N . SER A 1 97 ? 13.200 12.844 -15.611 1.00 55.47 97 SER A N 1
ATOM 687 C CA . SER A 1 97 ? 12.500 11.639 -15.250 1.00 55.47 97 SER A CA 1
ATOM 688 C C . SER A 1 97 ? 13.626 10.715 -14.836 1.00 55.47 97 SER A C 1
ATOM 690 O O . SER A 1 97 ? 14.309 10.124 -15.670 1.00 55.47 97 SER A O 1
ATOM 692 N N . TRP A 1 98 ? 13.926 10.712 -13.541 1.00 54.19 98 TRP A N 1
ATOM 693 C CA . TRP A 1 98 ? 14.706 9.659 -12.939 1.00 54.19 98 TRP A CA 1
ATOM 694 C C . TRP A 1 98 ? 13.862 8.411 -13.155 1.00 54.19 98 TRP A C 1
ATOM 696 O O . TRP A 1 98 ? 12.971 8.105 -12.368 1.00 54.19 98 TRP A O 1
ATOM 706 N N . THR A 1 99 ? 14.069 7.762 -14.298 1.00 64.75 99 THR A N 1
ATOM 707 C CA . THR A 1 99 ? 13.519 6.453 -14.611 1.00 64.75 99 THR A CA 1
ATOM 708 C C . THR A 1 99 ? 14.279 5.504 -13.717 1.00 64.75 99 THR A C 1
ATOM 710 O O . THR A 1 99 ? 15.335 4.986 -14.085 1.00 64.75 99 THR A O 1
ATOM 713 N N . MET A 1 100 ? 13.834 5.411 -12.466 1.00 68.50 100 MET A N 1
ATOM 714 C CA . MET A 1 100 ? 14.479 4.523 -11.530 1.00 68.50 100 MET A CA 1
ATOM 715 C C . MET A 1 100 ? 14.202 3.102 -12.002 1.00 68.50 100 MET A C 1
ATOM 717 O O . MET A 1 100 ? 13.049 2.693 -12.125 1.00 68.50 100 MET A O 1
ATOM 721 N N . GLN A 1 101 ? 15.271 2.394 -12.339 1.00 79.50 101 GLN A N 1
ATOM 722 C CA . GLN A 1 101 ? 15.190 1.021 -12.791 1.00 79.50 101 GLN A CA 1
ATOM 723 C C . GLN A 1 101 ? 15.159 0.122 -11.551 1.00 79.50 101 GLN A C 1
ATOM 725 O O . GLN A 1 101 ? 16.067 0.232 -10.721 1.00 79.50 101 GLN A O 1
ATOM 730 N N . PRO A 1 102 ? 14.141 -0.741 -11.396 1.00 84.75 102 PRO A N 1
ATOM 731 C CA . PRO A 1 102 ? 14.126 -1.729 -10.328 1.00 84.75 102 PRO A CA 1
ATOM 732 C C . PRO A 1 102 ? 15.403 -2.570 -10.370 1.00 84.75 102 PRO A C 1
ATOM 734 O O . PRO A 1 102 ? 15.839 -3.003 -11.439 1.00 84.75 102 PRO A O 1
ATOM 737 N N . ILE A 1 103 ? 16.002 -2.808 -9.208 1.00 90.19 103 ILE A N 1
ATOM 738 C CA . ILE A 1 103 ? 17.174 -3.673 -9.061 1.00 90.19 103 ILE A CA 1
ATOM 739 C C . ILE A 1 103 ? 16.744 -5.130 -9.248 1.00 90.19 103 ILE A C 1
ATOM 741 O O . ILE A 1 103 ? 17.456 -5.928 -9.861 1.00 90.19 103 ILE A O 1
ATOM 745 N N . TYR A 1 104 ? 15.559 -5.479 -8.740 1.00 93.19 104 TYR A N 1
ATOM 746 C CA . TYR A 1 104 ? 15.000 -6.821 -8.857 1.00 93.19 104 TYR A CA 1
ATOM 747 C C . TYR A 1 104 ? 13.984 -6.929 -9.994 1.00 93.19 104 TYR A C 1
ATOM 749 O O . TYR A 1 104 ? 13.270 -5.989 -10.330 1.00 93.19 104 TYR A O 1
ATOM 757 N N . LYS A 1 105 ? 13.870 -8.140 -10.551 1.00 92.81 105 LYS A N 1
ATOM 758 C CA . LYS A 1 105 ? 12.903 -8.468 -11.613 1.00 92.81 105 LYS A CA 1
ATOM 759 C C . LYS A 1 105 ? 11.448 -8.447 -11.147 1.00 92.81 105 LYS A C 1
ATOM 761 O O . LYS A 1 105 ? 10.546 -8.488 -11.973 1.00 92.81 105 LYS A O 1
ATOM 766 N N . THR A 1 106 ? 11.206 -8.453 -9.841 1.00 95.12 106 THR A N 1
ATOM 767 C CA . THR A 1 106 ? 9.858 -8.446 -9.279 1.00 95.12 106 THR A CA 1
ATOM 768 C C . THR A 1 106 ? 9.660 -7.164 -8.504 1.00 95.12 106 THR A C 1
ATOM 770 O O . THR A 1 106 ? 10.421 -6.877 -7.583 1.00 95.12 106 THR A O 1
ATOM 773 N N . VAL A 1 107 ? 8.611 -6.435 -8.859 1.00 95.69 107 VAL A N 1
ATOM 774 C CA . VAL A 1 107 ? 8.162 -5.257 -8.124 1.00 95.69 107 VAL A CA 1
ATOM 775 C C . VAL A 1 107 ? 6.793 -5.517 -7.527 1.00 95.69 107 VAL A C 1
ATOM 777 O O . VAL A 1 107 ? 6.021 -6.330 -8.033 1.00 95.69 107 VAL A O 1
ATOM 780 N N . VAL A 1 108 ? 6.486 -4.810 -6.449 1.00 97.12 108 VAL A N 1
ATOM 781 C CA . VAL A 1 108 ? 5.177 -4.834 -5.810 1.00 97.12 108 VAL A CA 1
ATOM 782 C C . VAL A 1 108 ? 4.572 -3.445 -5.816 1.00 97.12 108 VAL A C 1
ATOM 784 O O . VAL A 1 108 ? 5.231 -2.507 -5.377 1.00 97.12 108 VAL A O 1
ATOM 787 N N . ARG A 1 109 ? 3.308 -3.338 -6.225 1.00 97.00 109 ARG A N 1
ATOM 788 C CA . ARG A 1 109 ? 2.468 -2.140 -6.163 1.00 97.00 109 ARG A CA 1
ATOM 789 C C . ARG A 1 109 ? 1.509 -2.198 -4.970 1.00 97.00 109 ARG A C 1
ATOM 791 O O . ARG A 1 109 ? 0.846 -3.210 -4.733 1.00 97.00 109 ARG A O 1
ATOM 798 N N . PHE A 1 110 ? 1.403 -1.082 -4.258 1.00 97.62 110 PHE A N 1
ATOM 799 C CA . PHE A 1 110 ? 0.491 -0.838 -3.145 1.00 97.62 110 PHE A CA 1
ATOM 800 C C . PHE A 1 110 ? -0.453 0.313 -3.501 1.00 97.62 110 PHE A C 1
ATOM 802 O O . PHE A 1 110 ? -0.010 1.437 -3.740 1.00 97.62 110 PHE A O 1
ATOM 809 N N . GLU A 1 111 ? -1.752 0.028 -3.518 1.00 96.50 111 GLU A N 1
ATOM 810 C CA . GLU A 1 111 ? -2.806 0.954 -3.939 1.00 96.50 111 GLU A CA 1
ATOM 811 C C . GLU A 1 111 ? -4.143 0.542 -3.312 1.00 96.50 111 GLU A C 1
ATOM 813 O O . GLU A 1 111 ? -4.445 -0.646 -3.242 1.00 96.50 111 GLU A O 1
ATOM 818 N N . LEU A 1 112 ? -4.961 1.517 -2.895 1.00 95.25 112 LEU A N 1
ATOM 819 C CA . LEU A 1 112 ? -6.305 1.252 -2.362 1.00 95.25 112 LEU A CA 1
ATOM 820 C C . LEU A 1 112 ? -7.385 1.074 -3.430 1.00 95.25 112 LEU A C 1
ATOM 822 O O . LEU A 1 112 ? -8.390 0.404 -3.182 1.00 95.25 112 LEU A O 1
ATOM 826 N N . LYS A 1 113 ? -7.215 1.675 -4.610 1.00 93.50 113 LYS A N 1
ATOM 827 C CA . LYS A 1 113 ? -8.180 1.533 -5.704 1.00 93.50 113 LYS A CA 1
ATOM 828 C C . LYS A 1 113 ? -8.350 0.049 -6.027 1.00 93.50 113 LYS A C 1
ATOM 830 O O . LYS A 1 113 ? -7.391 -0.710 -6.027 1.00 93.50 113 LYS A O 1
ATOM 835 N N . GLY A 1 114 ? -9.598 -0.383 -6.211 1.00 89.00 114 GLY A N 1
ATOM 836 C CA . GLY A 1 114 ? -9.975 -1.785 -6.434 1.00 89.00 114 GLY A CA 1
ATOM 837 C C . GLY A 1 114 ? -9.928 -2.714 -5.207 1.00 89.00 114 GLY A C 1
ATOM 838 O O . GLY A 1 114 ? -10.263 -3.883 -5.357 1.00 89.00 114 GLY A O 1
ATOM 839 N N . LEU A 1 115 ? -9.586 -2.222 -4.006 1.00 87.81 115 LEU A N 1
ATOM 840 C CA . LEU A 1 115 ? -9.647 -2.982 -2.742 1.00 87.81 115 LEU A CA 1
ATOM 841 C C . LEU A 1 115 ? -10.893 -2.660 -1.889 1.00 87.81 115 LEU A C 1
ATOM 843 O O . LEU A 1 115 ? -10.912 -2.935 -0.693 1.00 87.81 115 LEU A O 1
ATOM 847 N N . GLY A 1 116 ? -11.946 -2.073 -2.466 1.00 68.69 116 GLY A N 1
ATOM 848 C CA . GLY A 1 116 ? -13.098 -1.564 -1.700 1.00 68.69 116 GLY A CA 1
ATOM 849 C C . GLY A 1 116 ? -13.952 -2.615 -0.973 1.00 68.69 116 GLY A C 1
ATOM 850 O O . GLY A 1 116 ? -14.526 -2.316 0.070 1.00 68.69 116 GLY A O 1
ATOM 851 N N . ASP A 1 117 ? -14.022 -3.856 -1.467 1.00 70.25 117 ASP A N 1
ATOM 852 C CA . ASP A 1 117 ? -14.798 -4.939 -0.828 1.00 70.25 117 ASP A CA 1
ATOM 853 C C . ASP A 1 117 ? -14.214 -5.406 0.534 1.00 70.25 117 ASP A C 1
ATOM 855 O O . ASP A 1 117 ? -14.948 -5.476 1.527 1.00 70.25 11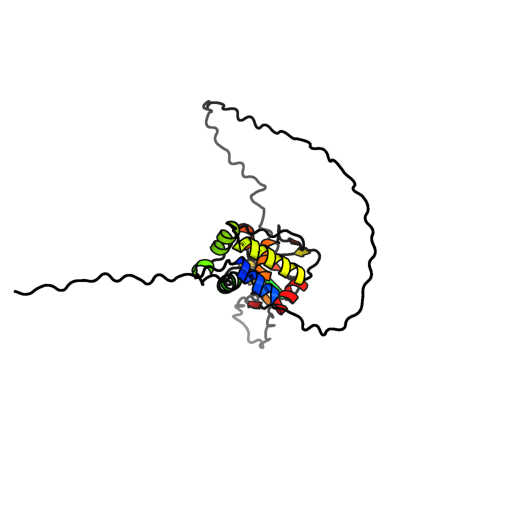7 ASP A O 1
ATOM 859 N N . PRO A 1 118 ? -12.898 -5.677 0.673 1.00 71.25 118 PRO A N 1
ATOM 860 C CA . PRO A 1 118 ? -12.336 -6.140 1.945 1.00 71.25 118 PRO A CA 1
ATOM 861 C C . PRO A 1 118 ? -12.392 -5.119 3.092 1.00 71.25 118 PRO A C 1
ATOM 863 O O . PRO A 1 118 ? -12.359 -5.534 4.253 1.00 71.25 118 PRO A O 1
ATOM 866 N N . PHE A 1 119 ? -12.521 -3.816 2.816 1.00 70.06 119 PHE A N 1
ATOM 867 C CA . PHE A 1 119 ? -12.565 -2.782 3.861 1.00 70.06 119 PHE A CA 1
ATOM 868 C C . PHE A 1 119 ? -13.768 -2.955 4.797 1.00 70.06 119 PHE A C 1
ATOM 870 O O . PHE A 1 119 ? -13.636 -2.899 6.021 1.00 70.06 119 PHE A O 1
ATOM 877 N N . TYR A 1 120 ? -14.927 -3.302 4.242 1.00 69.88 120 TYR A N 1
ATOM 878 C CA . TYR A 1 120 ? -16.133 -3.580 5.022 1.00 69.88 120 TYR A CA 1
ATOM 879 C C . TYR A 1 120 ? -16.045 -4.847 5.835 1.00 69.88 120 TYR A C 1
ATOM 881 O O . TYR A 1 120 ? -16.500 -4.882 6.975 1.00 69.88 120 TYR A O 1
ATOM 889 N N . ARG A 1 121 ? -15.420 -5.884 5.276 1.00 76.50 121 ARG A N 1
ATOM 890 C CA . ARG A 1 121 ? 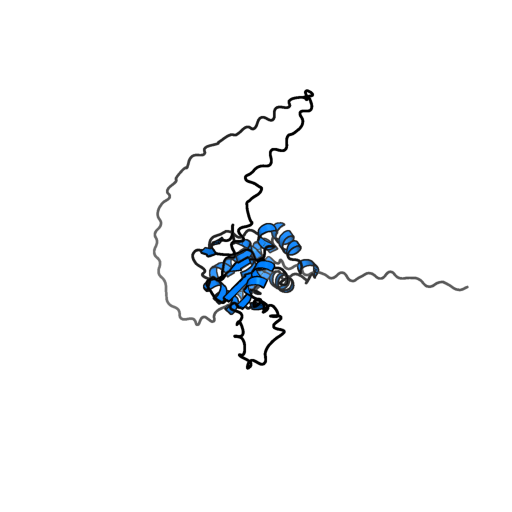-15.201 -7.136 6.004 1.00 76.50 121 ARG A CA 1
ATOM 891 C C . ARG A 1 121 ? -14.292 -6.918 7.208 1.00 76.50 121 ARG A C 1
ATOM 893 O O . ARG A 1 121 ? -14.472 -7.583 8.229 1.00 76.50 121 ARG A O 1
ATOM 900 N N . LEU A 1 122 ? -13.345 -5.984 7.098 1.00 76.25 122 LEU A N 1
ATOM 901 C CA . LEU A 1 122 ? -12.457 -5.606 8.192 1.00 76.25 122 LEU A CA 1
ATOM 902 C C . LEU A 1 122 ? -13.209 -4.832 9.286 1.00 76.25 122 LEU A C 1
ATOM 904 O O . LEU A 1 122 ? -13.044 -5.138 10.465 1.00 76.25 122 LEU A O 1
ATOM 908 N N . LEU A 1 123 ? -14.077 -3.893 8.897 1.00 71.50 123 LEU A N 1
ATOM 909 C CA . LEU A 1 123 ? -14.877 -3.075 9.819 1.00 71.50 123 LEU A CA 1
ATOM 910 C C . LEU A 1 123 ? -16.208 -3.714 10.251 1.00 71.50 123 LEU A C 1
ATOM 912 O O . LEU A 1 123 ? -16.926 -3.133 11.059 1.00 71.50 123 LEU A O 1
ATOM 916 N N . GLN A 1 124 ? -16.551 -4.896 9.731 1.00 77.31 124 GLN A N 1
ATOM 917 C CA . GLN A 1 124 ? -17.849 -5.557 9.934 1.00 77.31 124 GLN A CA 1
ATOM 918 C C . GLN A 1 124 ? -19.057 -4.642 9.660 1.00 77.31 124 GLN A C 1
ATOM 920 O O . GLN A 1 124 ? -20.103 -4.779 10.295 1.00 77.31 124 GLN A O 1
ATOM 925 N N . ALA A 1 125 ? -18.899 -3.691 8.744 1.00 78.00 125 ALA A N 1
ATOM 926 C CA . ALA A 1 125 ? -19.960 -2.783 8.338 1.00 78.00 125 ALA A CA 1
ATOM 927 C C . ALA A 1 125 ? -20.680 -3.334 7.101 1.00 78.00 125 ALA A C 1
ATOM 929 O O . ALA A 1 125 ? -20.110 -4.124 6.345 1.00 78.00 125 ALA A O 1
ATOM 930 N N . ASP A 1 126 ? -21.923 -2.903 6.888 1.00 82.12 126 ASP A N 1
ATOM 931 C CA . ASP A 1 126 ? -22.661 -3.240 5.673 1.00 82.12 126 ASP A CA 1
ATOM 932 C C . ASP A 1 126 ? -21.904 -2.746 4.437 1.00 82.12 126 ASP A C 1
ATOM 934 O O . ASP A 1 126 ? -21.332 -1.651 4.440 1.00 82.12 126 ASP A O 1
ATOM 938 N N . LEU A 1 127 ? -21.909 -3.559 3.379 1.00 80.69 127 LEU A N 1
ATOM 939 C CA . LEU A 1 127 ? -21.259 -3.238 2.115 1.00 80.69 127 LEU A CA 1
ATOM 940 C C . LEU A 1 127 ? -21.874 -1.955 1.539 1.00 80.69 127 LEU A C 1
ATOM 942 O O . LEU A 1 127 ? -23.032 -1.964 1.119 1.00 80.69 127 LEU A O 1
ATOM 946 N N . LYS A 1 128 ? -21.103 -0.863 1.469 1.00 82.50 128 LYS A N 1
ATOM 947 C CA . LYS A 1 128 ? -21.502 0.319 0.687 1.00 82.50 128 LYS A CA 1
ATOM 948 C C . LYS A 1 128 ? -20.643 0.392 -0.582 1.00 82.50 128 LYS A C 1
ATOM 950 O O . LYS A 1 128 ? -19.421 0.532 -0.498 1.00 82.50 128 LYS A O 1
ATOM 955 N N . PRO A 1 129 ? -21.238 0.327 -1.780 1.00 83.06 129 PRO A N 1
ATOM 956 C CA . PRO A 1 129 ? -20.474 0.328 -3.032 1.00 83.06 129 PRO A CA 1
ATOM 957 C C . PRO A 1 129 ? -19.632 1.602 -3.208 1.00 83.06 129 PRO A C 1
ATOM 959 O O . PRO A 1 129 ? -18.613 1.600 -3.888 1.00 83.06 129 PRO A O 1
ATOM 962 N N . GLU A 1 130 ? -20.029 2.678 -2.534 1.00 81.44 130 GLU A N 1
ATOM 963 C CA . GLU A 1 130 ? -19.367 3.978 -2.537 1.00 81.44 130 GLU A CA 1
ATOM 964 C C . GLU A 1 130 ? -17.895 3.929 -2.104 1.00 81.44 130 GLU A C 1
ATOM 966 O O . GLU A 1 130 ? -17.085 4.681 -2.630 1.00 81.44 130 GLU A O 1
ATOM 971 N N . PHE A 1 131 ? -17.510 3.022 -1.205 1.00 81.12 131 PHE A N 1
ATOM 972 C CA . PHE A 1 131 ? -16.118 2.924 -0.742 1.00 81.12 131 PHE A CA 1
ATOM 973 C C . PHE A 1 131 ? -15.260 2.020 -1.645 1.00 81.12 131 PHE A C 1
ATOM 975 O O . PHE A 1 131 ? -14.158 1.622 -1.277 1.00 81.12 131 PHE A O 1
ATOM 982 N N . GLY A 1 132 ? -15.747 1.704 -2.850 1.00 85.00 132 GLY A N 1
ATOM 983 C CA . GLY A 1 132 ? -14.882 1.283 -3.955 1.00 85.00 132 GLY A CA 1
ATOM 984 C C . GLY A 1 132 ? -13.892 2.375 -4.375 1.00 85.00 132 GLY A C 1
ATOM 985 O O . GLY A 1 132 ? -12.837 2.065 -4.932 1.00 85.00 132 GLY A O 1
ATOM 986 N N . ASP A 1 133 ? -14.227 3.633 -4.084 1.00 91.12 133 ASP A N 1
ATOM 987 C CA . ASP A 1 133 ? -13.406 4.806 -4.348 1.00 91.12 133 ASP A CA 1
ATOM 988 C C . ASP A 1 133 ? -12.390 5.047 -3.209 1.00 91.12 133 ASP A C 1
ATOM 990 O O . ASP A 1 133 ? -12.800 5.259 -2.058 1.00 91.12 133 ASP A O 1
ATOM 994 N N . PRO A 1 134 ? -11.070 5.025 -3.491 1.00 92.19 134 PRO A N 1
ATOM 995 C CA . PRO A 1 134 ? -10.046 5.266 -2.477 1.00 92.19 134 PRO A CA 1
ATOM 996 C C . PRO A 1 134 ? -10.151 6.650 -1.827 1.00 92.19 134 PRO A C 1
ATOM 998 O O . PRO A 1 134 ? -9.776 6.782 -0.662 1.00 92.19 134 PRO A O 1
ATOM 1001 N N . GLU A 1 135 ? -10.666 7.666 -2.530 1.00 94.00 135 GLU A N 1
ATOM 1002 C CA . GLU A 1 135 ? -10.802 9.020 -1.978 1.00 94.00 135 GLU A CA 1
ATOM 1003 C C . GLU A 1 135 ? -11.785 9.025 -0.807 1.00 94.00 135 GLU A C 1
ATOM 1005 O O . GLU A 1 135 ? -11.468 9.513 0.279 1.00 94.00 135 GLU A O 1
ATOM 1010 N N . ARG A 1 136 ? -12.940 8.368 -0.976 1.00 91.38 136 ARG A N 1
ATOM 1011 C CA . ARG A 1 136 ? -13.955 8.243 0.081 1.00 91.38 136 ARG A CA 1
ATOM 1012 C C . ARG A 1 136 ? -13.453 7.450 1.279 1.00 91.38 136 ARG A C 1
ATOM 1014 O O . ARG A 1 136 ? -13.693 7.853 2.416 1.00 91.38 136 ARG A O 1
ATOM 1021 N N . VAL A 1 137 ? -12.735 6.348 1.037 1.00 91.50 137 VAL A N 1
ATOM 1022 C CA . VAL A 1 137 ? -12.097 5.565 2.110 1.00 91.50 137 VAL A CA 1
ATOM 1023 C C . VAL A 1 137 ? -11.139 6.449 2.899 1.00 91.50 137 VAL A C 1
ATOM 1025 O O . VAL A 1 137 ? -11.173 6.457 4.128 1.00 91.50 137 VAL A O 1
ATOM 1028 N N . ALA A 1 138 ? -10.304 7.217 2.203 1.00 93.75 138 ALA A N 1
ATOM 1029 C CA . ALA A 1 138 ? -9.325 8.070 2.846 1.00 93.75 138 ALA A CA 1
ATOM 1030 C C . ALA A 1 138 ? -9.979 9.216 3.637 1.00 93.75 138 ALA A C 1
ATOM 1032 O O . ALA A 1 138 ? -9.571 9.458 4.769 1.00 93.75 138 ALA A O 1
ATOM 1033 N N . THR A 1 139 ? -11.026 9.856 3.105 1.00 93.81 139 THR A N 1
ATOM 1034 C CA . THR A 1 139 ? -11.800 10.885 3.822 1.00 93.81 139 THR A CA 1
ATOM 1035 C C . THR A 1 139 ? -12.439 10.341 5.100 1.00 93.81 139 THR A C 1
ATOM 1037 O O . THR A 1 139 ? -12.395 10.996 6.139 1.00 93.81 139 THR A O 1
ATOM 1040 N N . GLU A 1 140 ? -13.016 9.139 5.059 1.00 91.38 140 GLU A N 1
ATOM 1041 C CA . GLU A 1 140 ? -13.641 8.530 6.239 1.00 91.38 140 GLU A CA 1
ATOM 1042 C C . GLU A 1 140 ? -12.614 8.106 7.293 1.00 91.38 140 GLU A C 1
ATOM 1044 O O . GLU A 1 140 ? -12.849 8.291 8.487 1.00 91.38 140 GLU A O 1
ATOM 1049 N N . LEU A 1 141 ? -11.452 7.601 6.871 1.00 93.56 141 LEU A N 1
ATOM 1050 C CA . LEU A 1 141 ? -10.348 7.311 7.785 1.00 93.56 141 LEU A CA 1
ATOM 1051 C C . LEU A 1 141 ? -9.768 8.589 8.413 1.00 93.56 141 LEU A C 1
ATOM 1053 O O . LEU A 1 141 ? -9.478 8.599 9.607 1.00 93.56 141 LEU A O 1
ATOM 1057 N N . GLU A 1 142 ? -9.645 9.670 7.640 1.00 95.50 142 GLU A N 1
ATOM 1058 C CA . GLU A 1 142 ? -9.157 10.973 8.114 1.00 95.50 142 GLU A CA 1
ATOM 1059 C C . GLU A 1 142 ? -10.140 11.645 9.081 1.00 95.50 142 GLU A C 1
ATOM 1061 O O . GLU A 1 142 ? -9.722 12.281 10.050 1.00 95.50 142 GLU A O 1
ATOM 1066 N N . ARG A 1 143 ? -11.450 11.441 8.884 1.00 95.50 143 ARG A N 1
ATOM 1067 C CA . ARG A 1 143 ? -12.488 11.877 9.832 1.00 95.50 143 ARG A CA 1
ATOM 1068 C C . ARG A 1 143 ? -12.335 11.217 11.209 1.00 95.50 143 ARG A C 1
ATOM 1070 O O . ARG A 1 143 ? -12.745 11.799 12.215 1.00 95.50 143 ARG A O 1
ATOM 1077 N N . GLY A 1 144 ? -11.740 10.026 11.266 1.00 94.00 144 GLY A N 1
ATOM 1078 C CA . GLY A 1 144 ? -11.483 9.299 12.503 1.00 94.00 144 GLY A CA 1
ATOM 1079 C C . GLY A 1 144 ? -12.734 8.649 13.105 1.00 94.00 144 GLY A C 1
ATOM 1080 O O . GLY A 1 144 ? -13.673 8.267 12.409 1.00 94.00 144 GLY A O 1
ATOM 1081 N N . GLY A 1 145 ? -12.734 8.493 14.431 1.00 92.94 145 GLY A N 1
ATOM 1082 C CA . GLY A 1 145 ? -13.794 7.828 15.196 1.00 92.94 145 GLY A CA 1
ATOM 1083 C C . GLY A 1 145 ? -13.357 6.492 15.802 1.00 92.94 145 GLY A C 1
ATOM 1084 O O . GLY A 1 145 ? -12.224 6.047 15.623 1.00 92.94 145 GLY A O 1
ATOM 1085 N N . GLU A 1 146 ? -14.263 5.842 16.534 1.00 90.69 146 GLU A N 1
ATOM 1086 C CA . GLU A 1 146 ? -13.975 4.596 17.267 1.00 90.69 146 GLU A CA 1
ATOM 1087 C C . GLU A 1 146 ? -13.516 3.463 16.333 1.00 90.69 146 GLU A C 1
ATOM 1089 O O . GLU A 1 146 ? -12.563 2.744 16.635 1.00 90.69 146 GLU A O 1
ATOM 1094 N N . ALA A 1 147 ? -14.142 3.341 15.158 1.00 87.00 147 ALA A N 1
ATOM 1095 C CA . ALA A 1 147 ? -13.784 2.325 14.171 1.00 87.00 147 ALA A CA 1
ATOM 1096 C C . ALA A 1 147 ? -12.347 2.495 13.647 1.00 87.00 147 ALA A C 1
ATOM 1098 O O . ALA A 1 147 ? -11.622 1.511 13.501 1.00 87.00 147 ALA A O 1
ATOM 1099 N N . VAL A 1 148 ? -11.918 3.742 13.418 1.00 92.25 148 VAL A N 1
ATOM 1100 C CA . VAL A 1 148 ? -10.562 4.065 12.948 1.00 92.25 148 VAL A CA 1
ATOM 1101 C C . VAL A 1 148 ? -9.527 3.794 14.037 1.00 92.25 148 VAL A C 1
ATOM 1103 O O . VAL A 1 148 ? -8.479 3.230 13.744 1.00 92.25 148 VAL A O 1
ATOM 1106 N N . GLN A 1 149 ? -9.832 4.105 15.300 1.00 93.81 149 GLN A N 1
ATOM 1107 C CA . GLN A 1 149 ? -8.944 3.786 16.425 1.00 93.81 149 GLN A CA 1
ATOM 1108 C C . GLN A 1 149 ? -8.741 2.275 16.575 1.00 93.81 149 GLN A C 1
ATOM 1110 O O . GLN A 1 149 ? -7.618 1.804 16.746 1.00 93.81 149 GLN A O 1
ATOM 1115 N N . ALA A 1 150 ? -9.811 1.485 16.461 1.00 90.88 150 ALA A N 1
ATOM 1116 C CA . ALA A 1 150 ? -9.676 0.033 16.522 1.00 90.88 150 ALA A CA 1
ATOM 1117 C C . ALA A 1 150 ? -8.912 -0.524 15.306 1.00 90.88 150 ALA A C 1
ATOM 1119 O O . ALA A 1 150 ? -8.125 -1.464 15.447 1.00 90.88 150 ALA A O 1
ATOM 1120 N N . LEU A 1 151 ? -9.106 0.075 14.125 1.00 92.31 151 LEU A N 1
ATOM 1121 C CA . LEU A 1 151 ? -8.319 -0.237 12.936 1.00 92.31 151 LEU A CA 1
ATOM 1122 C C . LEU A 1 151 ? -6.834 0.085 13.149 1.00 92.31 151 LEU A C 1
ATOM 1124 O O . LEU A 1 151 ? -5.990 -0.720 12.777 1.00 92.31 151 LEU A O 1
ATOM 1128 N N . GLU A 1 152 ? -6.495 1.206 13.784 1.00 95.44 152 GLU A N 1
ATOM 1129 C CA . GLU A 1 152 ? -5.112 1.586 14.093 1.00 95.44 152 GLU A CA 1
ATOM 1130 C C . GLU A 1 152 ? -4.413 0.554 14.989 1.00 95.44 152 GLU A C 1
ATOM 1132 O O . GLU A 1 152 ? -3.274 0.159 14.718 1.00 95.44 152 GLU A O 1
ATOM 1137 N N . VAL A 1 153 ? -5.114 0.057 16.014 1.00 95.62 153 VAL A N 1
ATOM 1138 C CA . VAL A 1 153 ? -4.621 -1.018 16.891 1.00 95.62 153 VAL A CA 1
ATOM 1139 C C . VAL A 1 153 ? -4.391 -2.302 16.095 1.00 95.62 153 VAL A C 1
ATOM 1141 O O . VAL A 1 153 ? -3.345 -2.941 16.227 1.00 95.62 153 VAL A O 1
ATOM 1144 N N . LEU A 1 154 ? -5.345 -2.672 15.237 1.00 94.88 154 LEU A N 1
ATOM 1145 C CA . LEU A 1 154 ? -5.251 -3.864 14.396 1.00 94.88 154 LEU A CA 1
ATOM 1146 C C . LEU A 1 154 ? -4.083 -3.765 13.407 1.00 94.88 154 LEU A C 1
ATOM 1148 O O . LEU A 1 154 ? -3.277 -4.691 13.321 1.00 94.88 154 LEU A O 1
ATOM 1152 N N . LEU A 1 155 ? -3.953 -2.635 12.708 1.00 95.94 155 LEU A N 1
ATOM 1153 C CA . LEU A 1 155 ? -2.874 -2.391 11.754 1.00 95.94 155 LEU A CA 1
ATOM 1154 C C . LEU A 1 155 ? -1.512 -2.372 12.446 1.00 95.94 155 LEU A C 1
ATOM 1156 O O . LEU A 1 155 ? -0.563 -2.935 11.907 1.00 95.94 155 LEU A O 1
ATOM 1160 N N . SER A 1 156 ? -1.411 -1.791 13.643 1.00 96.81 156 SER A N 1
ATOM 1161 C CA . SER A 1 156 ? -0.172 -1.798 14.429 1.00 96.81 156 SER A CA 1
ATOM 1162 C C . SER A 1 156 ? 0.238 -3.211 14.835 1.00 96.81 156 SER A C 1
ATOM 1164 O O . SER A 1 156 ? 1.382 -3.598 14.609 1.00 96.81 156 SER A O 1
ATOM 1166 N N . LYS A 1 157 ? -0.707 -4.022 15.321 1.00 96.62 157 LYS A N 1
ATOM 1167 C CA . LYS A 1 157 ? -0.455 -5.430 15.656 1.00 96.62 157 LYS A CA 1
ATOM 1168 C C . LYS A 1 157 ? -0.031 -6.254 14.431 1.00 96.62 157 LYS A C 1
ATOM 1170 O O . LYS A 1 157 ? 0.894 -7.059 14.517 1.00 96.62 157 LYS A O 1
ATOM 1175 N N . ALA A 1 158 ? -0.691 -6.056 13.288 1.00 96.06 158 ALA A N 1
ATOM 1176 C CA . ALA A 1 158 ? -0.333 -6.722 12.036 1.00 96.06 158 ALA A CA 1
ATOM 1177 C C . ALA A 1 158 ? 1.080 -6.332 11.582 1.00 96.06 158 ALA A C 1
ATOM 1179 O O . ALA A 1 158 ? 1.888 -7.195 11.247 1.00 96.06 158 ALA A O 1
ATOM 1180 N N . TRP A 1 159 ? 1.413 -5.045 11.663 1.00 97.06 159 TRP A N 1
ATOM 1181 C CA . TRP A 1 159 ? 2.727 -4.532 11.296 1.00 97.06 159 TRP A CA 1
ATOM 1182 C C . TRP A 1 159 ? 3.867 -5.151 12.110 1.00 97.06 159 TRP A C 1
ATOM 1184 O O . TRP A 1 159 ? 4.883 -5.555 11.546 1.00 97.06 159 TRP A O 1
ATOM 1194 N N . GLU A 1 160 ? 3.684 -5.294 13.423 1.00 96.88 160 GLU A N 1
ATOM 1195 C CA . GLU A 1 160 ? 4.651 -5.961 14.305 1.00 96.88 160 GLU A CA 1
ATOM 1196 C C . GLU A 1 160 ? 4.877 -7.428 13.914 1.00 96.88 160 GLU A C 1
ATOM 1198 O O . GLU A 1 160 ? 6.002 -7.931 13.972 1.00 96.88 160 GLU A O 1
ATOM 1203 N N . SER A 1 161 ? 3.824 -8.114 13.461 1.00 96.88 161 SER A N 1
ATOM 1204 C CA . SER A 1 161 ? 3.905 -9.518 13.047 1.00 96.88 161 SER A CA 1
ATOM 1205 C C . SER A 1 161 ? 4.713 -9.731 11.764 1.00 96.88 161 SER A C 1
ATOM 1207 O O . SER A 1 161 ? 5.296 -10.800 11.585 1.00 96.88 161 SER A O 1
ATOM 1209 N N . TYR A 1 162 ? 4.809 -8.708 10.907 1.00 96.56 162 TYR A N 1
ATOM 1210 C CA . TYR A 1 162 ? 5.593 -8.765 9.673 1.00 96.56 162 TYR A CA 1
ATOM 1211 C C . TYR A 1 162 ? 7.104 -8.726 9.919 1.00 96.56 162 TYR A C 1
ATOM 1213 O O . TYR A 1 162 ? 7.865 -9.069 9.017 1.00 96.56 162 TYR A O 1
ATOM 1221 N N . ARG A 1 163 ? 7.546 -8.326 11.124 1.00 96.31 163 ARG A N 1
ATOM 1222 C CA . ARG A 1 163 ? 8.966 -8.279 11.528 1.00 96.31 163 ARG A CA 1
ATOM 1223 C C . ARG A 1 163 ? 9.868 -7.567 10.512 1.00 96.31 163 ARG A C 1
ATOM 1225 O O . ARG A 1 163 ? 11.002 -7.976 10.273 1.00 96.31 163 ARG A O 1
ATOM 1232 N N . LEU A 1 164 ? 9.355 -6.510 9.887 1.00 95.50 164 LEU A N 1
ATOM 1233 C CA . LEU A 1 164 ? 10.162 -5.656 9.023 1.00 95.50 164 LEU A CA 1
ATOM 1234 C C . LEU A 1 164 ? 11.138 -4.862 9.896 1.00 95.50 164 LEU A C 1
ATOM 1236 O O . LEU A 1 164 ? 10.781 -4.425 10.985 1.00 95.50 164 LEU A O 1
ATOM 1240 N N . GLU A 1 165 ? 12.368 -4.677 9.426 1.00 95.62 165 GLU A N 1
ATOM 1241 C CA . GLU A 1 165 ? 13.400 -3.926 10.144 1.00 95.62 165 GLU A CA 1
ATOM 1242 C C . GLU A 1 165 ? 14.021 -2.853 9.243 1.00 95.62 165 GLU A C 1
ATOM 1244 O O . GLU A 1 165 ? 14.142 -3.017 8.028 1.00 95.62 165 GLU A O 1
ATOM 1249 N N . GLY A 1 166 ? 14.438 -1.730 9.830 1.00 95.38 166 GLY A N 1
ATOM 1250 C CA . GLY A 1 166 ? 15.060 -0.632 9.089 1.00 95.38 166 GLY A CA 1
ATOM 1251 C C . GLY A 1 166 ? 14.072 0.150 8.219 1.00 95.38 166 GLY A C 1
ATOM 1252 O O . GLY A 1 166 ? 12.985 0.528 8.680 1.00 95.38 166 GLY A O 1
ATOM 1253 N N . ALA A 1 167 ? 14.481 0.429 6.982 1.00 96.75 167 ALA A N 1
ATOM 1254 C CA . ALA A 1 167 ? 13.704 1.178 6.004 1.00 96.75 167 ALA A CA 1
ATOM 1255 C C . ALA A 1 167 ? 13.674 0.464 4.645 1.00 96.75 167 ALA A C 1
ATOM 1257 O O . ALA A 1 167 ? 14.569 -0.326 4.338 1.00 96.75 167 ALA A O 1
ATOM 1258 N N . ALA A 1 168 ? 12.649 0.756 3.849 1.00 97.38 168 ALA A N 1
ATOM 1259 C CA . ALA A 1 168 ? 12.533 0.339 2.455 1.00 97.38 168 ALA A CA 1
ATOM 1260 C C . ALA A 1 168 ? 12.240 1.558 1.576 1.00 97.38 168 ALA A C 1
ATOM 1262 O O . ALA A 1 168 ? 11.543 2.486 2.000 1.00 97.38 168 ALA A O 1
ATOM 1263 N N . LEU A 1 169 ? 12.784 1.563 0.362 1.00 97.06 169 LEU A N 1
ATOM 1264 C CA . LEU A 1 169 ? 12.559 2.628 -0.606 1.00 97.06 169 LEU A CA 1
ATOM 1265 C C . LEU A 1 169 ? 11.293 2.316 -1.412 1.00 97.06 169 LEU A C 1
ATOM 1267 O O . LEU A 1 169 ? 11.095 1.190 -1.871 1.00 97.06 169 LEU A O 1
ATOM 1271 N N 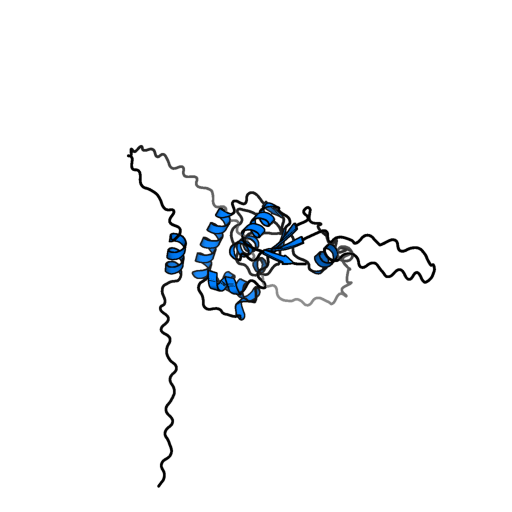. LEU A 1 170 ? 10.416 3.306 -1.530 1.00 96.56 170 LEU A N 1
ATOM 1272 C CA . LEU A 1 170 ? 9.161 3.235 -2.264 1.00 96.56 170 LEU A CA 1
ATOM 1273 C C . LEU A 1 170 ? 9.157 4.298 -3.351 1.00 96.56 170 LEU A C 1
ATOM 1275 O O . LEU A 1 170 ? 9.498 5.450 -3.112 1.00 96.56 170 LEU A O 1
ATOM 1279 N N . TYR A 1 171 ? 8.666 3.946 -4.520 1.00 94.19 171 TYR A N 1
ATOM 1280 C CA . TYR A 1 171 ? 8.623 4.830 -5.670 1.00 94.19 171 TYR A CA 1
ATOM 1281 C C . TYR A 1 171 ? 7.178 5.203 -5.984 1.00 94.19 171 TYR A C 1
ATOM 1283 O O . TYR A 1 171 ? 6.288 4.361 -5.839 1.00 94.19 171 TYR A O 1
ATOM 1291 N N . PRO A 1 172 ? 6.906 6.452 -6.393 1.00 94.50 172 PRO A N 1
ATOM 1292 C CA . PRO A 1 172 ? 5.589 6.814 -6.888 1.00 94.50 172 PRO A CA 1
ATOM 1293 C C . PRO A 1 172 ? 5.316 6.051 -8.183 1.00 94.50 172 PRO A C 1
ATOM 1295 O O . PRO A 1 172 ? 6.156 6.023 -9.082 1.00 94.50 172 PRO A O 1
ATOM 1298 N N . TRP A 1 173 ? 4.145 5.433 -8.278 1.00 92.81 173 TRP A N 1
ATOM 1299 C CA . TRP A 1 173 ? 3.725 4.779 -9.507 1.00 92.81 173 TRP A CA 1
ATOM 1300 C C . TRP A 1 173 ? 3.461 5.820 -10.600 1.00 92.81 173 TRP A C 1
ATOM 1302 O O . TRP A 1 173 ? 2.737 6.791 -10.379 1.00 92.81 173 TRP A O 1
ATOM 1312 N N . ASN A 1 174 ? 4.049 5.606 -11.773 1.00 90.38 174 ASN A N 1
ATOM 1313 C CA . ASN A 1 174 ? 3.789 6.378 -12.981 1.00 90.38 174 ASN A CA 1
ATOM 1314 C C . ASN A 1 174 ? 3.488 5.386 -14.107 1.00 90.38 174 ASN A C 1
ATOM 1316 O O . ASN A 1 174 ? 4.379 4.628 -14.493 1.00 90.38 174 ASN A O 1
ATOM 1320 N N . ASP A 1 175 ? 2.247 5.397 -14.601 1.00 89.00 175 ASP A N 1
ATOM 1321 C CA . ASP A 1 175 ? 1.787 4.489 -15.653 1.00 89.00 175 ASP A CA 1
ATOM 1322 C C . ASP A 1 175 ? 2.651 4.616 -16.918 1.00 89.00 175 ASP A C 1
ATOM 1324 O O . ASP A 1 175 ? 3.117 3.608 -17.435 1.00 89.00 175 ASP A O 1
ATOM 1328 N N . GLU A 1 176 ? 2.976 5.834 -17.362 1.00 87.25 176 GLU A N 1
ATOM 1329 C CA . GLU A 1 176 ? 3.768 6.069 -18.582 1.00 87.25 176 GLU A CA 1
ATOM 1330 C C . GLU A 1 176 ? 5.190 5.494 -18.473 1.00 87.25 176 GLU A C 1
ATOM 1332 O O . GLU A 1 176 ? 5.712 4.859 -19.397 1.00 87.25 176 GLU A O 1
ATOM 1337 N N . ALA A 1 177 ? 5.824 5.690 -17.313 1.00 83.12 177 ALA A N 1
ATOM 1338 C CA . ALA A 1 177 ? 7.159 5.162 -17.055 1.00 83.12 177 ALA A CA 1
ATOM 1339 C C . ALA A 1 177 ? 7.140 3.631 -16.991 1.00 83.12 177 ALA A C 1
ATOM 1341 O O . ALA A 1 177 ? 8.037 2.979 -17.525 1.00 83.12 177 ALA A O 1
ATOM 1342 N N . TRP A 1 178 ? 6.106 3.059 -16.371 1.00 82.88 178 TRP A N 1
ATOM 1343 C CA . TRP A 1 178 ? 5.963 1.616 -16.258 1.00 82.88 178 TRP A CA 1
ATOM 1344 C C . TRP A 1 178 ? 5.661 0.948 -17.588 1.00 82.88 178 TRP A C 1
ATOM 1346 O O . TRP A 1 178 ? 6.294 -0.058 -17.893 1.00 82.88 178 TRP A O 1
ATOM 1356 N N . GLU A 1 179 ? 4.793 1.531 -18.411 1.00 83.88 179 GLU A N 1
ATOM 1357 C CA . GLU A 1 179 ? 4.537 1.039 -19.763 1.00 83.88 179 GLU A CA 1
ATOM 1358 C C . GLU A 1 179 ? 5.813 0.991 -20.606 1.00 83.88 179 GLU A C 1
ATOM 1360 O O . GLU A 1 179 ? 6.003 0.050 -21.369 1.00 83.88 179 GLU A O 1
ATOM 1365 N N . THR A 1 180 ? 6.712 1.962 -20.435 1.00 80.81 180 THR A N 1
ATOM 1366 C CA . THR A 1 180 ? 8.003 1.988 -21.139 1.00 80.81 180 THR A CA 1
ATOM 1367 C C . THR A 1 180 ? 8.937 0.858 -20.683 1.00 80.81 180 THR A C 1
ATOM 1369 O O . THR A 1 180 ? 9.756 0.378 -21.463 1.00 80.81 180 THR A O 1
ATOM 1372 N N . ILE A 1 181 ? 8.828 0.425 -19.423 1.00 78.56 181 ILE A N 1
ATOM 1373 C CA . ILE A 1 181 ? 9.656 -0.643 -18.841 1.00 78.56 181 ILE A CA 1
ATOM 1374 C C . ILE A 1 181 ? 9.076 -2.032 -19.151 1.00 78.56 181 ILE A C 1
ATOM 1376 O O . ILE A 1 181 ? 9.834 -2.987 -19.334 1.00 78.56 181 ILE A O 1
ATOM 1380 N N . THR A 1 182 ? 7.747 -2.169 -19.184 1.00 79.25 182 THR A N 1
ATOM 1381 C CA . THR A 1 182 ? 7.069 -3.463 -19.363 1.00 79.25 182 THR A CA 1
ATOM 1382 C C . THR A 1 182 ? 6.791 -3.797 -20.818 1.00 79.25 182 THR A C 1
ATOM 1384 O O . THR A 1 182 ? 6.898 -4.967 -21.191 1.00 79.25 182 THR A O 1
ATOM 1387 N N . LYS A 1 183 ? 6.460 -2.810 -21.659 1.00 78.25 183 LYS A N 1
ATOM 1388 C CA . LYS A 1 183 ? 6.205 -3.061 -23.078 1.00 78.25 183 LYS A CA 1
ATOM 1389 C C . LYS A 1 183 ? 7.548 -3.233 -23.792 1.00 78.25 183 LYS A C 1
ATOM 1391 O O . LYS A 1 183 ? 8.388 -2.333 -23.727 1.00 78.25 183 LYS A O 1
ATOM 1396 N N . PRO A 1 184 ? 7.782 -4.360 -24.489 1.00 70.38 184 PRO A N 1
ATOM 1397 C CA . PRO A 1 184 ? 8.957 -4.476 -25.336 1.00 70.38 184 PRO A CA 1
ATOM 1398 C C . PRO A 1 184 ? 8.920 -3.345 -26.375 1.00 70.38 184 PRO A C 1
ATOM 1400 O O . PRO A 1 184 ? 7.832 -3.007 -26.856 1.00 70.38 184 PRO A O 1
ATOM 1403 N N . PRO A 1 185 ? 10.069 -2.741 -26.728 1.00 71.62 185 PRO A N 1
ATOM 1404 C CA . PRO A 1 185 ? 10.101 -1.735 -27.773 1.00 71.62 185 PRO A CA 1
ATOM 1405 C C . PRO A 1 185 ? 9.502 -2.357 -29.032 1.00 71.62 185 PRO A C 1
ATOM 1407 O O . PRO A 1 185 ? 9.978 -3.385 -29.518 1.00 71.62 185 PRO A O 1
ATOM 1410 N N . VAL A 1 186 ? 8.411 -1.763 -29.517 1.00 77.62 186 VAL A N 1
ATOM 1411 C CA . VAL A 1 186 ? 7.779 -2.182 -30.766 1.00 77.62 186 VAL A CA 1
ATOM 1412 C C . VAL A 1 186 ? 8.846 -2.026 -31.837 1.00 77.62 186 VAL A C 1
ATOM 1414 O O . VAL A 1 186 ? 9.314 -0.910 -32.073 1.00 77.62 186 VAL A O 1
ATOM 1417 N N . ALA A 1 187 ? 9.281 -3.144 -32.426 1.00 75.00 187 ALA A N 1
ATOM 1418 C CA . ALA A 1 187 ? 10.212 -3.113 -33.539 1.00 75.00 187 ALA A CA 1
ATOM 1419 C C . ALA A 1 187 ? 9.597 -2.194 -34.594 1.00 75.00 187 ALA A C 1
ATOM 1421 O O . ALA A 1 187 ? 8.514 -2.479 -35.110 1.00 75.00 187 ALA A O 1
ATOM 1422 N N . GLN A 1 188 ? 10.230 -1.044 -34.835 1.00 77.19 188 GLN A N 1
ATOM 1423 C CA . GLN A 1 188 ? 9.759 -0.150 -35.878 1.00 77.19 188 GLN A CA 1
ATOM 1424 C C . GLN A 1 188 ? 9.776 -0.955 -37.176 1.00 77.19 188 GLN A C 1
ATOM 1426 O O . GLN A 1 188 ? 10.787 -1.619 -37.428 1.00 77.19 188 GLN A O 1
ATOM 1431 N N . PRO A 1 189 ? 8.677 -0.966 -37.953 1.00 73.50 189 PRO A N 1
ATOM 1432 C CA . PRO A 1 189 ? 8.658 -1.668 -39.221 1.00 73.50 189 PRO A CA 1
ATOM 1433 C C . PRO A 1 189 ? 9.801 -1.097 -40.054 1.00 73.50 189 PRO A C 1
ATOM 1435 O O . PRO A 1 189 ? 9.774 0.066 -40.457 1.00 73.50 189 PRO A O 1
ATOM 1438 N N . GLN A 1 190 ? 10.860 -1.886 -40.221 1.00 74.00 190 GLN A N 1
ATOM 1439 C CA . GLN A 1 190 ? 11.901 -1.557 -41.171 1.00 74.00 190 GLN A CA 1
ATOM 1440 C C . GLN A 1 190 ? 11.228 -1.671 -42.533 1.00 74.00 190 GLN A C 1
ATOM 1442 O O . GLN A 1 190 ? 10.927 -2.776 -42.977 1.00 74.00 190 GLN A O 1
ATOM 1447 N N . ASN A 1 191 ? 10.928 -0.526 -43.151 1.00 72.12 191 ASN A N 1
ATOM 1448 C CA . ASN A 1 191 ? 10.555 -0.448 -44.559 1.00 72.12 191 ASN A CA 1
ATOM 1449 C C . ASN A 1 191 ? 11.783 -0.850 -45.387 1.00 72.12 191 ASN A C 1
ATOM 1451 O O . ASN A 1 191 ? 12.483 0.003 -45.927 1.00 72.12 191 ASN A O 1
ATOM 1455 N N . ASN A 1 192 ? 12.082 -2.145 -45.416 1.00 62.12 192 ASN A N 1
ATOM 1456 C CA . ASN A 1 192 ? 13.013 -2.727 -46.362 1.00 62.12 192 ASN A CA 1
ATOM 1457 C C . ASN A 1 192 ? 12.166 -3.241 -47.527 1.00 62.12 192 ASN A C 1
ATOM 1459 O O . ASN A 1 192 ? 11.624 -4.340 -47.463 1.00 62.12 192 ASN A O 1
ATOM 1463 N N . ASP A 1 193 ? 12.019 -2.395 -48.549 1.00 69.44 193 ASP A N 1
ATOM 1464 C CA . ASP A 1 193 ? 11.358 -2.717 -49.824 1.00 69.44 193 ASP A CA 1
ATOM 1465 C C . ASP A 1 193 ? 12.241 -3.560 -50.762 1.00 69.44 193 ASP A C 1
ATOM 1467 O O . ASP A 1 193 ? 11.807 -3.906 -51.854 1.00 69.44 193 ASP A O 1
ATOM 1471 N N . ASP A 1 194 ? 13.452 -3.937 -50.347 1.00 68.44 194 ASP A N 1
ATOM 1472 C CA . ASP A 1 194 ? 14.360 -4.731 -51.165 1.00 68.44 194 ASP A CA 1
ATOM 1473 C C . ASP A 1 194 ? 14.985 -5.875 -50.351 1.00 68.44 194 ASP A C 1
ATOM 1475 O O . ASP A 1 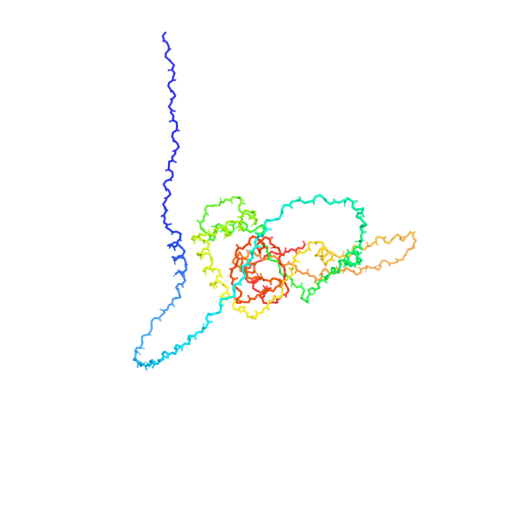194 ? 15.602 -5.656 -49.306 1.00 68.44 194 ASP A O 1
ATOM 1479 N N . ASP A 1 195 ? 14.882 -7.074 -50.932 1.00 59.59 195 ASP A N 1
ATOM 1480 C CA . ASP A 1 195 ? 15.872 -8.162 -50.915 1.00 59.59 195 ASP A CA 1
ATOM 1481 C C . ASP A 1 195 ? 15.524 -9.458 -50.139 1.00 59.59 195 ASP A C 1
ATOM 1483 O O . ASP A 1 195 ? 15.269 -9.480 -48.933 1.00 59.59 195 ASP A O 1
ATOM 1487 N N . ASP A 1 196 ? 15.572 -10.571 -50.885 1.00 62.84 196 ASP A N 1
ATOM 1488 C CA . ASP A 1 196 ? 15.178 -11.964 -50.589 1.00 62.84 196 ASP A CA 1
ATOM 1489 C C . ASP A 1 196 ? 16.100 -12.670 -49.560 1.00 62.84 196 ASP A C 1
ATOM 1491 O O . ASP A 1 196 ? 16.552 -13.807 -49.744 1.00 62.84 196 ASP A O 1
ATOM 1495 N N . SER A 1 197 ? 16.424 -12.014 -48.444 1.00 58.47 197 SER A N 1
ATOM 1496 C CA . SER A 1 197 ? 17.380 -12.546 -47.467 1.00 58.47 197 SER A CA 1
ATOM 1497 C C . SER A 1 197 ? 16.721 -13.309 -46.314 1.00 58.47 197 SER A C 1
ATOM 1499 O O . SER A 1 197 ? 15.965 -12.773 -45.507 1.00 58.47 197 SER A O 1
ATOM 1501 N N . ALA A 1 198 ? 17.069 -14.599 -46.259 1.00 60.84 198 ALA A N 1
ATOM 1502 C CA . ALA A 1 198 ? 16.742 -15.617 -45.263 1.00 60.84 198 ALA A CA 1
ATOM 1503 C C . ALA A 1 198 ? 16.358 -15.090 -43.864 1.00 60.84 198 ALA A C 1
ATOM 1505 O O . ALA A 1 198 ? 17.149 -14.449 -43.174 1.00 60.84 198 ALA A O 1
ATOM 1506 N N . ALA A 1 199 ? 15.150 -15.472 -43.435 1.00 61.09 199 ALA A N 1
ATOM 1507 C CA . ALA A 1 199 ? 14.509 -15.158 -42.162 1.00 61.09 199 ALA A CA 1
ATOM 1508 C C . ALA A 1 199 ? 15.395 -15.444 -40.931 1.00 61.09 199 ALA A C 1
ATOM 1510 O O . ALA A 1 199 ? 15.338 -16.514 -40.323 1.00 61.09 199 ALA A O 1
ATOM 1511 N N . GLN A 1 200 ? 16.190 -14.457 -40.522 1.00 65.69 200 GLN A N 1
ATOM 1512 C CA . GLN A 1 200 ? 16.818 -14.425 -39.209 1.00 65.69 200 GLN A CA 1
ATOM 1513 C C . GLN A 1 200 ? 15.757 -13.975 -38.205 1.00 65.69 200 GLN A C 1
ATOM 1515 O O . GLN A 1 200 ? 15.429 -12.796 -38.097 1.00 65.69 200 GLN A O 1
ATOM 1520 N N . SER A 1 201 ? 15.162 -14.944 -37.508 1.00 67.94 201 SER A N 1
ATOM 1521 C CA . SER A 1 201 ? 14.171 -14.715 -36.457 1.00 67.94 201 SER A CA 1
ATOM 1522 C C . SER A 1 201 ? 14.726 -13.737 -35.421 1.00 67.94 201 SER A C 1
ATOM 1524 O O . SER A 1 201 ? 15.655 -14.069 -34.682 1.00 67.94 201 SER A O 1
ATOM 1526 N N . ALA A 1 202 ? 14.172 -12.523 -35.406 1.00 61.66 202 ALA A N 1
ATOM 1527 C CA . ALA A 1 202 ? 14.576 -11.464 -34.496 1.00 61.66 202 ALA A CA 1
ATOM 1528 C C . ALA A 1 202 ? 14.447 -11.937 -33.035 1.00 61.66 202 ALA A C 1
ATOM 1530 O O . ALA A 1 202 ? 13.468 -12.610 -32.693 1.00 61.66 202 ALA A O 1
ATOM 1531 N N . PRO A 1 203 ? 15.415 -11.605 -32.161 1.00 61.84 203 PRO A N 1
ATOM 1532 C CA . PRO A 1 203 ? 15.368 -12.003 -30.763 1.00 61.84 203 PRO A CA 1
ATOM 1533 C C . PRO A 1 203 ? 14.122 -11.408 -30.104 1.00 61.84 203 PRO A C 1
ATOM 1535 O O . PRO A 1 203 ? 13.956 -10.191 -30.031 1.00 61.84 203 PRO A O 1
ATOM 1538 N N . THR A 1 204 ? 13.230 -12.274 -29.626 1.00 60.22 204 THR A N 1
ATOM 1539 C CA . THR A 1 204 ? 12.052 -11.868 -28.861 1.00 60.22 204 THR A CA 1
ATOM 1540 C C . THR A 1 204 ? 12.529 -11.199 -27.575 1.00 60.22 204 THR A C 1
ATOM 1542 O O . THR A 1 204 ? 13.132 -11.847 -26.719 1.00 60.22 204 THR A O 1
ATOM 1545 N N . LEU A 1 205 ? 12.301 -9.893 -27.440 1.00 56.16 205 LEU A N 1
ATOM 1546 C CA . LEU A 1 205 ? 12.621 -9.161 -26.219 1.00 56.16 205 LEU A CA 1
ATOM 1547 C C . LEU A 1 205 ? 11.695 -9.645 -25.099 1.00 56.16 205 LEU A C 1
ATOM 1549 O O . LEU A 1 205 ? 10.540 -9.243 -24.998 1.00 56.16 205 LEU A O 1
ATOM 1553 N N . THR A 1 206 ? 12.205 -10.560 -24.279 1.00 62.88 206 THR A N 1
ATOM 1554 C CA . THR A 1 206 ? 11.546 -11.051 -23.067 1.00 62.88 206 THR A CA 1
ATOM 1555 C C . THR A 1 206 ? 11.306 -9.903 -22.094 1.00 62.88 206 THR A C 1
ATOM 1557 O O . THR A 1 206 ? 12.259 -9.232 -21.690 1.00 62.88 206 THR A O 1
ATOM 1560 N N . VAL A 1 207 ? 10.041 -9.715 -21.700 1.00 62.34 207 VAL A N 1
ATOM 1561 C CA . VAL A 1 207 ? 9.613 -8.797 -20.634 1.00 62.34 207 VAL A CA 1
ATOM 1562 C C . VAL A 1 207 ? 10.489 -9.031 -19.403 1.00 62.34 207 VAL A C 1
ATOM 1564 O O . VAL A 1 207 ? 10.591 -10.153 -18.905 1.00 62.34 207 VAL A O 1
ATOM 1567 N N . GLN A 1 208 ? 11.185 -7.989 -18.946 1.00 75.25 208 GLN A N 1
ATOM 1568 C CA . GLN A 1 208 ? 12.223 -8.146 -17.922 1.00 75.25 208 GLN A CA 1
ATOM 1569 C C . GLN A 1 208 ? 11.681 -8.120 -16.488 1.00 75.25 208 GLN A C 1
ATOM 1571 O O . GLN A 1 208 ? 12.369 -8.595 -15.580 1.00 75.25 208 GLN A O 1
ATOM 1576 N N . PHE A 1 209 ? 10.464 -7.607 -16.286 1.00 86.69 209 PHE A N 1
ATOM 1577 C CA . PHE A 1 209 ? 9.914 -7.343 -14.960 1.00 86.69 209 PHE A CA 1
ATOM 1578 C C . PHE A 1 209 ? 8.501 -7.899 -14.796 1.00 86.69 209 PHE A C 1
ATOM 1580 O O . PHE A 1 209 ? 7.674 -7.804 -15.696 1.00 86.69 209 PHE A O 1
ATOM 1587 N N . SER A 1 210 ? 8.235 -8.458 -13.619 1.00 91.12 210 SER A N 1
ATOM 1588 C CA . SER A 1 210 ? 6.914 -8.887 -13.164 1.00 91.12 210 SER A CA 1
ATOM 1589 C C . SER A 1 210 ? 6.423 -7.902 -12.105 1.00 91.12 210 SER A C 1
ATOM 1591 O O . SER A 1 210 ? 7.116 -7.666 -11.108 1.00 91.12 210 SER A O 1
ATOM 1593 N N . CYS A 1 211 ? 5.250 -7.310 -12.334 1.00 93.44 211 CYS A N 1
ATOM 1594 C CA . CYS A 1 211 ? 4.594 -6.431 -11.375 1.00 93.44 211 CYS A CA 1
ATOM 1595 C C . CYS A 1 211 ? 3.534 -7.213 -10.598 1.00 93.44 211 CYS A C 1
ATOM 1597 O O . CYS A 1 211 ? 2.667 -7.856 -11.183 1.00 93.44 211 CYS A O 1
ATOM 1599 N N . LEU A 1 212 ? 3.603 -7.164 -9.269 1.00 96.38 212 LEU A N 1
ATOM 1600 C CA . LEU A 1 212 ? 2.624 -7.780 -8.381 1.00 96.38 212 LEU A CA 1
ATOM 1601 C C . LEU A 1 212 ? 1.837 -6.685 -7.674 1.00 96.38 212 LEU A C 1
ATOM 1603 O O . LEU A 1 212 ? 2.413 -5.838 -7.000 1.00 96.38 212 LEU A O 1
ATOM 1607 N N . ARG A 1 213 ? 0.516 -6.719 -7.731 1.00 96.94 213 ARG A N 1
ATOM 1608 C CA . ARG A 1 213 ? -0.327 -5.845 -6.923 1.00 96.94 213 ARG A CA 1
ATOM 1609 C C . ARG A 1 213 ? -0.715 -6.524 -5.622 1.00 96.94 213 ARG A C 1
ATOM 1611 O O . ARG A 1 213 ? -1.305 -7.603 -5.625 1.00 96.94 213 ARG A O 1
ATOM 1618 N N . ALA A 1 214 ? -0.410 -5.871 -4.507 1.00 97.31 214 ALA A N 1
ATOM 1619 C CA . ALA A 1 214 ? -0.795 -6.341 -3.185 1.00 97.31 214 ALA A CA 1
ATOM 1620 C C . ALA A 1 214 ? -2.318 -6.244 -2.994 1.00 97.31 214 ALA A C 1
ATOM 1622 O O . ALA A 1 214 ? -2.910 -5.196 -3.257 1.00 97.31 214 ALA A O 1
ATOM 1623 N N . ILE A 1 215 ? -2.942 -7.322 -2.504 1.00 95.81 215 ILE A N 1
ATOM 1624 C CA . ILE A 1 215 ? -4.389 -7.359 -2.210 1.00 95.81 215 ILE A CA 1
ATOM 1625 C C . ILE A 1 215 ? -4.716 -7.450 -0.717 1.00 95.81 215 ILE A C 1
ATOM 1627 O O . ILE A 1 215 ? -5.861 -7.224 -0.325 1.00 95.81 215 ILE A O 1
ATOM 1631 N N . ASP A 1 216 ? -3.727 -7.754 0.129 1.00 95.25 216 ASP A N 1
ATOM 1632 C CA . ASP A 1 216 ? -3.902 -7.711 1.579 1.00 95.25 216 ASP A CA 1
ATOM 1633 C C . ASP A 1 216 ? -4.066 -6.261 2.043 1.00 95.25 216 ASP A C 1
ATOM 1635 O O . ASP A 1 216 ? -3.114 -5.480 2.110 1.00 95.25 216 ASP A O 1
ATOM 1639 N N . LEU A 1 217 ? -5.300 -5.917 2.398 1.00 94.44 217 LEU A N 1
ATOM 1640 C CA . LEU A 1 217 ? -5.679 -4.581 2.824 1.00 94.44 217 LEU A CA 1
ATOM 1641 C C . LEU A 1 217 ? -4.915 -4.105 4.068 1.00 94.44 217 LEU A C 1
ATOM 1643 O O . LEU A 1 217 ? -4.591 -2.922 4.153 1.00 94.44 217 LEU A O 1
ATOM 1647 N N . GLN A 1 218 ? -4.615 -4.987 5.030 1.00 95.31 218 GLN A N 1
ATOM 1648 C CA . GLN A 1 218 ? -3.889 -4.582 6.240 1.00 95.31 218 GLN A CA 1
ATOM 1649 C C . GLN A 1 218 ? -2.455 -4.192 5.903 1.00 95.31 218 GLN A C 1
ATOM 1651 O O . GLN A 1 218 ? -1.930 -3.208 6.431 1.00 95.31 218 GLN A O 1
ATOM 1656 N N . LEU A 1 219 ? -1.836 -4.942 4.995 1.00 97.12 219 LEU A N 1
ATOM 1657 C CA . LEU A 1 219 ? -0.505 -4.647 4.500 1.00 97.12 219 LEU A CA 1
ATOM 1658 C C . LEU A 1 219 ? -0.496 -3.359 3.672 1.00 97.12 219 LEU A C 1
ATOM 1660 O O . LEU A 1 219 ? 0.304 -2.466 3.947 1.00 97.12 219 LEU A O 1
ATOM 1664 N N . VAL A 1 220 ? -1.415 -3.229 2.711 1.00 97.25 220 VAL A N 1
ATOM 1665 C CA . VAL A 1 220 ? -1.535 -2.043 1.849 1.00 97.25 220 VAL A CA 1
ATOM 1666 C C . VAL A 1 220 ? -1.756 -0.784 2.687 1.00 97.25 220 VAL A C 1
ATOM 1668 O O . VAL A 1 220 ? -1.016 0.188 2.530 1.00 97.25 220 VAL A O 1
ATOM 1671 N N . LEU A 1 221 ? -2.705 -0.805 3.629 1.00 96.62 221 LEU A N 1
ATOM 1672 C CA . LEU A 1 221 ? -2.955 0.330 4.518 1.00 96.62 221 LEU A CA 1
ATOM 1673 C C . LEU A 1 221 ? -1.745 0.651 5.392 1.00 96.62 221 LEU A C 1
ATOM 1675 O O . LEU A 1 221 ? -1.405 1.823 5.523 1.00 96.62 221 LEU A O 1
ATOM 1679 N N . ASN A 1 222 ? -1.067 -0.348 5.963 1.00 97.50 222 ASN A N 1
ATOM 1680 C CA . ASN A 1 222 ? 0.133 -0.099 6.761 1.00 97.50 222 ASN A CA 1
ATOM 1681 C C . ASN A 1 222 ? 1.242 0.568 5.940 1.00 97.50 222 ASN A C 1
ATOM 1683 O O . ASN A 1 222 ? 1.823 1.555 6.391 1.00 97.50 222 ASN A O 1
ATOM 1687 N N . VAL A 1 223 ? 1.524 0.062 4.736 1.00 97.94 223 VAL A N 1
ATOM 1688 C CA . VAL A 1 223 ? 2.553 0.631 3.856 1.00 97.94 223 VAL A CA 1
ATOM 1689 C C . VAL A 1 223 ? 2.198 2.073 3.496 1.00 97.94 223 VAL A C 1
ATOM 1691 O O . VAL A 1 223 ? 3.009 2.980 3.701 1.00 97.94 223 VAL A O 1
ATOM 1694 N N . LEU A 1 224 ? 0.970 2.312 3.028 1.00 97.50 224 LEU A N 1
ATOM 1695 C CA . LEU A 1 224 ? 0.521 3.641 2.615 1.00 97.50 224 LEU A CA 1
ATOM 1696 C C . LEU A 1 224 ? 0.458 4.626 3.790 1.00 97.50 224 LEU A C 1
ATOM 1698 O O . LEU A 1 224 ? 0.919 5.757 3.650 1.00 97.50 224 LEU A O 1
ATOM 1702 N N . ALA A 1 225 ? -0.024 4.216 4.962 1.00 97.44 225 ALA A N 1
ATOM 1703 C CA . ALA A 1 225 ? -0.150 5.092 6.129 1.00 97.44 225 ALA A CA 1
ATOM 1704 C C . ALA A 1 225 ? 1.191 5.378 6.833 1.00 97.44 225 ALA A C 1
ATOM 1706 O O . ALA A 1 225 ? 1.329 6.419 7.484 1.00 97.44 225 ALA A O 1
ATOM 1707 N N . ARG A 1 226 ? 2.202 4.503 6.709 1.00 97.88 226 ARG A N 1
ATOM 1708 C CA . ARG A 1 226 ? 3.524 4.678 7.353 1.00 97.88 226 ARG A CA 1
ATOM 1709 C C . ARG A 1 226 ? 4.586 5.284 6.441 1.00 97.88 226 ARG A C 1
ATOM 1711 O O . ARG A 1 226 ? 5.523 5.903 6.939 1.00 97.88 226 ARG A O 1
ATOM 1718 N N . ALA A 1 227 ? 4.463 5.161 5.122 1.00 98.06 227 ALA A N 1
ATOM 1719 C CA . ALA A 1 227 ? 5.462 5.709 4.210 1.00 98.06 227 ALA A CA 1
ATOM 1720 C C . ALA A 1 227 ? 5.511 7.250 4.237 1.00 98.06 227 ALA A C 1
ATOM 1722 O O . ALA A 1 227 ? 4.480 7.929 4.168 1.00 98.06 227 ALA A O 1
ATOM 1723 N N . ARG A 1 228 ? 6.716 7.826 4.289 1.00 95.75 228 ARG A N 1
ATOM 1724 C CA . A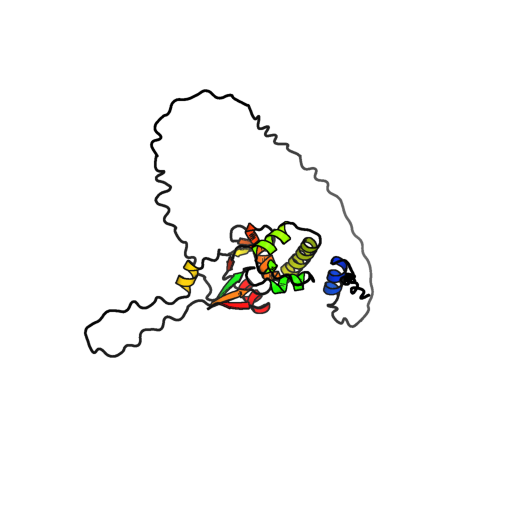RG A 1 228 ? 6.972 9.278 4.288 1.00 95.75 228 ARG A CA 1
ATOM 1725 C C . ARG A 1 228 ? 7.997 9.609 3.223 1.00 95.75 228 ARG A C 1
ATOM 1727 O O . ARG A 1 228 ? 9.044 8.980 3.196 1.00 95.75 228 ARG A O 1
ATOM 1734 N N . SER A 1 229 ? 7.698 10.580 2.359 1.00 87.62 229 SER A N 1
ATOM 1735 C CA . SER A 1 229 ? 8.650 11.080 1.355 1.00 87.62 229 SER A CA 1
ATOM 1736 C C . SER A 1 229 ? 9.409 9.960 0.626 1.00 87.62 229 SER A C 1
ATOM 1738 O O . SER A 1 229 ? 10.629 10.011 0.550 1.00 87.62 229 SER A O 1
ATOM 1740 N N . GLN A 1 230 ? 8.686 8.932 0.153 1.00 93.56 230 GLN A N 1
ATOM 1741 C CA . GLN A 1 230 ? 9.229 7.757 -0.560 1.00 93.56 230 GLN A CA 1
ATOM 1742 C C . GLN A 1 230 ? 10.012 6.741 0.287 1.00 93.56 230 GLN A C 1
ATOM 1744 O O . GLN A 1 230 ? 10.509 5.757 -0.238 1.00 93.56 230 GLN A O 1
ATOM 1749 N N . VAL A 1 231 ? 10.067 6.894 1.607 1.00 96.88 231 VAL A N 1
ATOM 1750 C CA . VAL A 1 231 ? 10.711 5.928 2.502 1.00 96.88 231 VAL A CA 1
ATOM 1751 C C . VAL A 1 231 ? 9.671 5.298 3.420 1.00 96.88 231 VAL A C 1
ATOM 1753 O O . VAL A 1 231 ? 8.923 5.982 4.123 1.00 96.88 231 VAL A O 1
ATOM 1756 N N . LEU A 1 232 ? 9.627 3.971 3.434 1.00 97.69 232 LEU A N 1
ATOM 1757 C CA . LEU A 1 232 ? 8.879 3.198 4.412 1.00 97.69 232 LEU A CA 1
ATOM 1758 C C . LEU A 1 232 ? 9.767 2.948 5.620 1.00 97.69 232 LEU A C 1
ATOM 1760 O O . LEU A 1 232 ? 10.726 2.186 5.541 1.00 97.69 232 LEU A O 1
ATOM 1764 N N . MET A 1 233 ? 9.452 3.589 6.741 1.00 96.19 233 MET A N 1
ATOM 1765 C CA . MET A 1 233 ? 10.175 3.377 7.991 1.00 96.19 233 MET A CA 1
ATOM 1766 C C . MET A 1 233 ? 9.372 2.451 8.894 1.00 96.19 233 MET A C 1
ATOM 1768 O O . MET A 1 233 ? 8.205 2.713 9.181 1.00 96.19 233 MET A O 1
ATOM 1772 N N . THR A 1 234 ? 10.022 1.415 9.419 1.00 94.56 234 THR A N 1
ATOM 1773 C CA . THR A 1 234 ? 9.378 0.420 10.292 1.00 94.56 234 THR A CA 1
ATOM 1774 C C . THR A 1 234 ? 8.678 1.054 11.501 1.00 94.56 234 THR A C 1
ATOM 1776 O O . THR A 1 234 ? 7.609 0.609 11.905 1.00 94.56 234 THR A O 1
ATOM 1779 N N . ARG A 1 235 ? 9.257 2.118 12.073 1.00 95.38 235 ARG A N 1
ATOM 1780 C CA . ARG A 1 235 ? 8.742 2.800 13.274 1.00 95.38 235 ARG A CA 1
ATOM 1781 C C . ARG A 1 235 ? 7.949 4.076 12.977 1.00 95.38 235 ARG A C 1
ATOM 1783 O O . ARG A 1 235 ? 7.641 4.817 13.905 1.00 95.38 235 ARG A O 1
ATOM 1790 N N . ALA A 1 236 ? 7.646 4.370 11.710 1.00 96.69 236 ALA A N 1
ATOM 1791 C CA . ALA A 1 236 ? 6.834 5.542 11.394 1.00 96.69 236 ALA A CA 1
ATOM 1792 C C . ALA A 1 236 ? 5.411 5.369 11.952 1.00 96.69 236 ALA A C 1
ATOM 1794 O O . ALA A 1 236 ? 4.848 4.280 11.807 1.00 96.69 236 ALA A O 1
ATOM 1795 N N . PRO A 1 237 ? 4.818 6.407 12.568 1.00 97.12 237 PRO A N 1
ATOM 1796 C CA . PRO A 1 237 ? 3.446 6.345 13.060 1.00 97.12 237 PRO A CA 1
ATOM 1797 C C . PRO A 1 237 ? 2.452 6.179 11.903 1.00 97.12 237 PRO A C 1
ATOM 1799 O O . PRO A 1 237 ? 2.714 6.617 10.777 1.00 97.12 237 PRO A O 1
ATOM 1802 N N . LEU A 1 238 ? 1.299 5.568 12.181 1.00 97.62 238 LEU A N 1
ATOM 1803 C CA 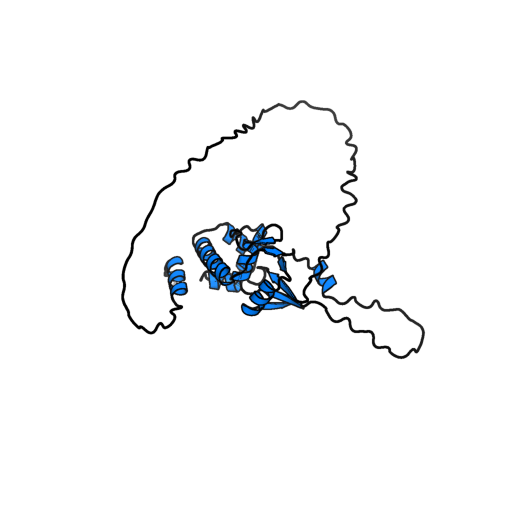. LEU A 1 238 ? 0.187 5.522 11.233 1.00 97.62 238 LEU A CA 1
ATOM 1804 C C . LEU A 1 238 ? -0.374 6.936 11.056 1.00 97.62 238 LEU A C 1
ATOM 1806 O O . LEU A 1 238 ? -0.634 7.633 12.030 1.00 97.62 238 LEU A O 1
ATOM 1810 N N . VAL A 1 239 ? -0.526 7.377 9.807 1.00 97.38 239 VAL A N 1
ATOM 1811 C CA . VAL A 1 239 ? -1.206 8.637 9.485 1.00 97.38 239 VAL A CA 1
ATOM 1812 C C . VAL A 1 239 ? -2.205 8.370 8.373 1.00 97.38 239 VAL A C 1
ATOM 1814 O O . VAL A 1 239 ? -1.824 8.102 7.233 1.00 97.38 239 VAL A O 1
ATOM 1817 N N . PHE A 1 240 ? -3.486 8.470 8.714 1.00 96.62 240 PHE A N 1
ATOM 1818 C CA . PHE A 1 240 ? -4.596 8.340 7.778 1.00 96.62 240 PHE A CA 1
ATOM 1819 C C . PHE A 1 240 ? -4.964 9.705 7.196 1.00 96.62 240 PHE A C 1
ATOM 1821 O O . PHE A 1 240 ? -6.014 10.254 7.497 1.00 96.62 240 PHE A O 1
ATOM 1828 N N . SER A 1 241 ? -4.069 10.281 6.397 1.00 96.12 241 SER A N 1
ATOM 1829 C CA . SER A 1 241 ? -4.391 11.488 5.631 1.00 96.12 241 SER A CA 1
ATOM 1830 C C . SER A 1 241 ? -4.673 11.115 4.187 1.00 96.12 241 SER A C 1
ATOM 1832 O O . SER A 1 241 ? -3.985 10.247 3.632 1.00 96.12 241 SER A O 1
ATOM 1834 N N . HIS A 1 242 ? -5.632 11.808 3.572 1.00 95.69 242 HIS A N 1
ATOM 1835 C CA . HIS A 1 242 ? -5.982 11.646 2.167 1.00 95.69 242 HIS A CA 1
ATOM 1836 C C . HIS A 1 242 ? -4.752 11.548 1.253 1.00 95.69 242 HIS A C 1
ATOM 1838 O O . HIS A 1 242 ? -4.599 10.575 0.518 1.00 95.69 242 HIS A O 1
ATOM 1844 N N . THR A 1 243 ? -3.798 12.472 1.396 1.00 95.62 243 THR A N 1
ATOM 1845 C CA . THR A 1 243 ? -2.564 12.545 0.591 1.00 95.62 243 THR A CA 1
ATOM 1846 C C . THR A 1 243 ? -1.709 11.270 0.631 1.00 95.62 243 THR A C 1
ATOM 1848 O O . THR A 1 243 ? -0.997 10.965 -0.326 1.00 95.62 243 THR A O 1
ATOM 1851 N N . TYR A 1 244 ? -1.738 10.515 1.733 1.00 96.69 244 TYR A N 1
ATOM 1852 C CA . TYR A 1 244 ? -0.930 9.302 1.882 1.00 96.69 244 TYR A CA 1
ATOM 1853 C C . TYR A 1 244 ? -1.639 8.030 1.430 1.00 96.69 244 TYR A C 1
ATOM 1855 O O . TYR A 1 244 ? -0.957 7.064 1.088 1.00 96.69 244 TYR A O 1
ATOM 1863 N N . LEU A 1 245 ? -2.969 8.012 1.454 1.00 96.12 245 LEU A N 1
ATOM 1864 C CA . LEU A 1 245 ? -3.766 6.818 1.182 1.00 96.12 245 LEU A CA 1
ATOM 1865 C C . LEU A 1 245 ? -4.200 6.712 -0.284 1.00 96.12 245 LEU A C 1
ATOM 1867 O O . LEU A 1 245 ? -4.369 5.604 -0.782 1.00 96.12 245 LEU A O 1
ATOM 1871 N N . THR A 1 246 ? -4.342 7.836 -0.990 1.00 95.62 246 THR A N 1
ATOM 1872 C CA . THR A 1 246 ? -4.789 7.852 -2.396 1.00 95.62 246 THR A CA 1
ATOM 1873 C C . THR A 1 246 ? -3.666 7.685 -3.417 1.00 95.62 246 THR A C 1
ATOM 1875 O O . THR A 1 246 ? -3.922 7.515 -4.606 1.00 95.62 246 THR A O 1
ATOM 1878 N N . ARG A 1 247 ? -2.408 7.697 -2.973 1.00 96.12 247 ARG A N 1
ATOM 1879 C CA . ARG A 1 247 ? -1.248 7.445 -3.836 1.00 96.12 247 ARG A CA 1
ATOM 1880 C C . ARG A 1 247 ? -1.106 5.962 -4.183 1.00 96.12 247 ARG A C 1
ATOM 1882 O O . ARG A 1 247 ? -1.457 5.089 -3.394 1.00 96.12 247 ARG A O 1
ATOM 1889 N N . SER A 1 248 ? -0.479 5.706 -5.324 1.00 96.38 248 SER A N 1
ATOM 1890 C CA . SER A 1 248 ? 0.023 4.388 -5.704 1.00 96.38 248 SER A CA 1
ATOM 1891 C C . SER A 1 248 ? 1.543 4.376 -5.545 1.00 96.38 248 SER A C 1
ATOM 1893 O O . SER A 1 248 ? 2.239 5.271 -6.037 1.00 96.38 248 SER A O 1
ATOM 1895 N N . LEU A 1 249 ? 2.055 3.404 -4.793 1.00 96.75 249 LEU A N 1
ATOM 1896 C CA . LEU A 1 249 ? 3.483 3.237 -4.527 1.00 96.75 249 LEU A CA 1
ATOM 1897 C C . LEU A 1 249 ? 3.946 1.873 -5.010 1.00 96.75 249 LEU A C 1
ATOM 1899 O O . LEU A 1 249 ? 3.193 0.910 -4.918 1.00 96.75 249 LEU A O 1
ATOM 1903 N N . PHE A 1 250 ? 5.201 1.761 -5.430 1.00 96.06 250 PHE A N 1
ATOM 1904 C CA . PHE A 1 250 ? 5.813 0.465 -5.687 1.00 96.06 250 PHE A CA 1
ATOM 1905 C C . PHE A 1 250 ? 7.190 0.318 -5.052 1.00 96.06 250 PHE A C 1
ATOM 1907 O O . PHE A 1 250 ? 7.828 1.298 -4.679 1.00 96.06 250 PHE A O 1
ATOM 1914 N N . THR A 1 251 ? 7.644 -0.919 -4.901 1.00 97.00 251 THR A N 1
ATOM 1915 C CA . THR A 1 251 ? 8.969 -1.250 -4.370 1.00 97.00 251 THR A CA 1
ATOM 1916 C C . THR A 1 251 ? 9.452 -2.568 -4.942 1.00 97.00 251 THR A C 1
ATOM 1918 O O . THR A 1 251 ? 8.654 -3.438 -5.287 1.00 97.00 251 THR A O 1
ATOM 1921 N N . ASP A 1 252 ? 10.760 -2.719 -5.010 1.00 96.25 252 ASP A N 1
ATOM 1922 C CA . ASP A 1 252 ? 11.450 -3.959 -5.331 1.00 96.25 252 ASP A CA 1
ATOM 1923 C C . ASP A 1 252 ? 12.143 -4.564 -4.094 1.00 96.25 252 ASP A C 1
ATOM 1925 O O . ASP A 1 252 ? 12.899 -5.524 -4.222 1.00 96.25 252 ASP A O 1
ATOM 1929 N N . ASP A 1 253 ? 11.879 -4.041 -2.884 1.00 97.44 253 ASP A N 1
ATOM 1930 C CA . ASP A 1 253 ? 12.440 -4.586 -1.644 1.00 97.44 253 ASP A CA 1
ATOM 1931 C C . ASP A 1 253 ? 12.029 -6.063 -1.470 1.00 97.44 253 ASP A C 1
ATOM 1933 O O . ASP A 1 253 ? 10.833 -6.369 -1.356 1.00 97.44 253 ASP A O 1
ATOM 1937 N N . PRO A 1 254 ? 12.992 -7.002 -1.396 1.00 97.31 254 PRO A N 1
ATOM 1938 C CA . PRO A 1 254 ? 12.699 -8.432 -1.423 1.00 97.31 254 PRO A CA 1
ATOM 1939 C C . PRO A 1 254 ? 11.869 -8.899 -0.222 1.00 97.31 254 PRO A C 1
ATOM 1941 O O . PRO A 1 254 ? 11.160 -9.900 -0.324 1.00 97.31 254 PRO A O 1
ATOM 1944 N N . ARG A 1 255 ? 11.910 -8.182 0.909 1.00 97.62 255 ARG A N 1
ATOM 1945 C CA . ARG A 1 255 ? 11.137 -8.522 2.112 1.00 97.62 255 ARG A CA 1
ATOM 1946 C C . ARG A 1 255 ? 9.665 -8.193 1.910 1.00 97.62 255 ARG A C 1
ATOM 1948 O O . ARG A 1 255 ? 8.809 -9.002 2.253 1.00 97.62 255 ARG A O 1
ATOM 1955 N N . LEU A 1 256 ? 9.371 -7.040 1.306 1.00 98.12 256 LEU A N 1
ATOM 1956 C CA . LEU A 1 256 ? 8.004 -6.653 0.948 1.00 98.12 256 LEU A CA 1
ATOM 1957 C C . LEU A 1 256 ? 7.454 -7.525 -0.185 1.00 98.12 256 LEU A C 1
ATOM 1959 O O . LEU A 1 256 ? 6.297 -7.934 -0.119 1.00 98.12 256 LEU A O 1
ATOM 1963 N N . VAL A 1 257 ? 8.290 -7.886 -1.166 1.00 97.88 257 VAL A N 1
ATOM 1964 C CA . VAL A 1 257 ? 7.934 -8.855 -2.218 1.00 97.88 257 VAL A CA 1
ATOM 1965 C C . VAL A 1 257 ? 7.557 -10.208 -1.617 1.00 97.88 257 VAL A C 1
ATOM 1967 O O . VAL A 1 257 ? 6.505 -10.755 -1.945 1.00 97.88 257 VAL A O 1
ATOM 1970 N N . ALA A 1 258 ? 8.385 -10.749 -0.720 1.00 98.06 258 ALA A N 1
ATOM 1971 C CA . ALA A 1 258 ? 8.103 -12.015 -0.050 1.00 98.06 258 ALA A CA 1
ATOM 1972 C C . ALA A 1 258 ? 6.817 -11.946 0.785 1.00 98.06 258 ALA A C 1
ATOM 1974 O O . ALA A 1 258 ? 6.007 -12.872 0.744 1.00 98.06 258 ALA A O 1
ATOM 1975 N N . LEU A 1 259 ? 6.606 -10.836 1.496 1.00 97.81 259 LEU A N 1
ATOM 1976 C CA . LEU A 1 259 ? 5.422 -10.631 2.321 1.00 97.81 259 LEU A CA 1
ATOM 1977 C C . LEU A 1 259 ? 4.142 -10.594 1.481 1.00 97.81 259 LEU A C 1
ATOM 1979 O O . LEU A 1 259 ? 3.193 -11.301 1.799 1.00 97.81 259 LEU A O 1
ATOM 1983 N N . VAL A 1 260 ? 4.136 -9.850 0.374 1.00 98.12 260 VAL A N 1
ATOM 1984 C CA . VAL A 1 260 ? 2.987 -9.796 -0.543 1.00 98.12 260 VAL A CA 1
ATOM 1985 C C . VAL A 1 260 ? 2.714 -11.144 -1.200 1.00 98.12 260 VAL A C 1
ATOM 1987 O O . VAL A 1 260 ? 1.561 -11.556 -1.308 1.00 98.12 260 VAL A O 1
ATOM 1990 N N . LYS A 1 261 ? 3.758 -11.892 -1.568 1.00 97.94 261 LYS A N 1
ATOM 1991 C CA . LYS A 1 261 ? 3.585 -13.267 -2.056 1.00 97.94 261 LYS A CA 1
ATOM 1992 C C . LYS A 1 261 ? 2.943 -14.185 -1.016 1.00 97.94 261 LYS A C 1
ATOM 1994 O O . LYS A 1 261 ? 2.180 -15.069 -1.392 1.00 97.94 261 LYS A O 1
ATOM 1999 N N . ALA A 1 262 ? 3.237 -13.975 0.267 1.00 97.62 262 ALA A N 1
ATOM 2000 C CA . ALA A 1 262 ? 2.683 -14.768 1.359 1.00 97.62 262 ALA A CA 1
ATOM 2001 C C . ALA A 1 262 ? 1.243 -14.376 1.731 1.00 97.62 262 ALA A C 1
ATOM 2003 O O . ALA A 1 262 ? 0.467 -15.246 2.121 1.00 97.62 262 ALA A O 1
ATOM 2004 N N . THR A 1 263 ? 0.878 -13.095 1.629 1.00 96.12 263 THR A N 1
ATOM 2005 C CA . THR A 1 263 ? -0.452 -12.599 2.028 1.00 96.12 263 THR A CA 1
ATOM 2006 C C . THR A 1 263 ? -1.462 -12.538 0.882 1.00 96.12 263 THR A C 1
ATOM 2008 O O . THR A 1 263 ? -2.668 -12.511 1.130 1.00 96.12 263 THR A O 1
ATOM 2011 N N . GLY A 1 264 ? -0.990 -12.579 -0.364 1.00 95.69 264 GLY A N 1
ATOM 2012 C CA . GLY A 1 264 ? -1.808 -12.605 -1.571 1.00 95.69 264 GLY A CA 1
ATOM 2013 C C . GLY A 1 264 ? -1.520 -11.425 -2.496 1.00 95.69 264 GLY A C 1
ATOM 2014 O O . GLY A 1 264 ? -1.305 -10.289 -2.058 1.00 95.69 264 GLY A O 1
ATOM 2015 N N . TYR A 1 265 ? -1.566 -11.694 -3.801 1.00 97.38 265 TYR A N 1
ATOM 2016 C CA . TYR A 1 265 ? -1.292 -10.717 -4.852 1.00 97.38 265 TYR A CA 1
ATOM 2017 C C . TYR A 1 265 ? -2.065 -11.017 -6.137 1.00 97.38 265 TYR A C 1
ATOM 2019 O O . TYR A 1 265 ? -2.589 -12.116 -6.321 1.00 97.38 265 TYR A O 1
ATOM 2027 N N . LEU A 1 266 ? -2.101 -10.028 -7.025 1.00 96.38 266 LEU A N 1
ATOM 2028 C CA . LEU A 1 266 ? -2.498 -10.168 -8.424 1.00 96.38 266 LEU A CA 1
ATOM 2029 C C . LEU A 1 266 ? -1.294 -9.842 -9.302 1.00 96.38 266 LEU A C 1
ATOM 2031 O O . LEU A 1 266 ? -0.597 -8.866 -9.039 1.00 96.38 266 LEU A O 1
ATOM 2035 N N . GLU A 1 267 ? -1.030 -10.647 -10.322 1.00 95.00 267 GLU A N 1
ATOM 2036 C CA . GLU A 1 267 ? -0.005 -10.317 -11.314 1.00 95.00 267 GLU A CA 1
ATOM 2037 C C . GLU A 1 267 ? -0.573 -9.284 -12.295 1.00 95.00 267 GLU A C 1
ATOM 2039 O O . GLU A 1 267 ? -1.650 -9.483 -12.856 1.00 95.00 267 GLU A O 1
ATOM 2044 N N . GLU A 1 268 ? 0.133 -8.166 -12.463 1.00 88.94 268 GLU A N 1
ATOM 2045 C CA . GLU A 1 268 ? -0.162 -7.141 -13.465 1.00 88.94 268 GLU A CA 1
ATOM 2046 C C . GLU A 1 268 ? 0.828 -7.325 -14.626 1.00 88.94 268 GLU A C 1
ATOM 2048 O O . GLU A 1 268 ? 2.046 -7.264 -14.424 1.00 88.94 268 GLU A O 1
ATOM 2053 N N . GLY A 1 269 ? 0.307 -7.586 -15.828 1.00 73.25 269 GLY A N 1
ATOM 2054 C CA . GLY A 1 269 ? 1.069 -7.833 -17.054 1.00 73.25 269 GLY A CA 1
ATOM 2055 C C . GLY A 1 269 ? 0.344 -7.323 -18.288 1.00 73.25 269 GLY A C 1
ATOM 2056 O O . GLY A 1 269 ? -0.894 -7.150 -18.210 1.00 73.25 269 GLY A O 1
#

Radius of gyration: 30.73 Å; chains: 1; bounding box: 93×85×96 Å

pLDDT: mean 75.15, std 19.71, range [41.25, 98.12]